Protein 6J6P (pdb70)

B-factor: mean 26.68, std 12.72, range [11.99, 90.94]

Foldseek 3Di:
DFDQDFQDLPPQDDDPVVLVLLLVLLLLVLLVVLQVLVVVVAADDCDDDPVRNHDPSNARPVVDDPVSSCVRSVLLVVLVSNLVSQPKDKAQQPPDPSSCRRYPHSDDRDHDDLPVPDDPPVQLVSLLVSLQSVLSVVLVVVQVVQVVVPHDDDVSNDRPVPDDCVRSPVSSVSSVVSVSVSVVSRMDIGHD

Structure (mmCIF, N/CA/C/O backbone):
data_6J6P
#
_entry.id   6J6P
#
_cell.length_a   55.828
_cell.length_b   55.828
_cell.length_c   131.552
_cell.angle_alpha   90.000
_cell.angle_beta   90.000
_cell.angle_gamma   120.000
#
_symmetry.space_group_name_H-M   'P 31 2 1'
#
loop_
_entity.id
_entity.type
_entity.pdbx_description
1 polymer 'Ryanodine receptor'
2 non-polymer '4-(2-HYDROXYETHYL)-1-PIPERAZINE ETHANESULFONIC ACID'
3 non-polymer 'CHLORIDE ION'
4 non-polymer GLYCEROL
5 water water
#
loop_
_atom_site.group_PDB
_atom_site.id
_atom_site.type_symbol
_atom_site.label_atom_id
_atom_site.label_alt_id
_atom_site.label_comp_id
_atom_site.label_asym_id
_atom_site.label_entity_id
_atom_site.label_seq_id
_atom_site.pdbx_PDB_ins_code
_atom_site.Cartn_x
_atom_site.Cartn_y
_atom_site.Cartn_z
_atom_site.occupancy
_atom_site.B_iso_or_equiv
_atom_site.auth_seq_id
_atom_site.auth_comp_id
_atom_site.auth_asym_id
_atom_site.auth_atom_id
_atom_site.pdbx_PDB_model_num
ATOM 1 N N . GLN A 1 6 ? 10.411 15.278 -48.482 1.00 38.23 2838 GLN A N 1
ATOM 2 C CA . GLN A 1 6 ? 11.569 14.911 -47.673 1.00 33.48 2838 GLN A CA 1
ATOM 3 C C . GLN A 1 6 ? 11.234 14.665 -46.169 1.00 47.68 2838 GLN A C 1
ATOM 4 O O . GLN A 1 6 ? 10.489 13.749 -45.797 1.00 55.77 2838 GLN A O 1
ATOM 6 N N . TYR A 1 7 ? 11.838 15.464 -45.310 1.00 29.85 2839 TYR A N 1
ATOM 7 C CA . TYR A 1 7 ? 11.476 15.543 -43.887 1.00 23.87 2839 TYR A CA 1
ATOM 8 C C . TYR A 1 7 ? 11.631 16.978 -43.467 1.00 22.24 2839 TYR A C 1
ATOM 9 O O . TYR A 1 7 ? 12.744 17.509 -43.464 1.00 22.57 2839 TYR A O 1
ATOM 18 N N . ASN A 1 8 ? 10.507 17.558 -43.022 1.00 24.77 2840 ASN A N 1
ATOM 19 C CA . ASN A 1 8 ? 10.394 18.946 -42.588 1.00 26.00 2840 ASN A CA 1
ATOM 20 C C . ASN A 1 8 ? 9.891 18.911 -41.151 1.00 22.03 2840 ASN A C 1
ATOM 21 O O . ASN A 1 8 ? 8.665 18.915 -40.928 1.00 26.58 2840 ASN A O 1
ATOM 26 N N . PRO A 1 9 ? 10.786 18.780 -40.170 1.00 20.21 2841 PRO A N 1
ATOM 27 C CA . PRO A 1 9 ? 10.307 18.678 -38.761 1.00 19.22 2841 PRO A CA 1
ATOM 28 C C . PRO A 1 9 ? 9.635 19.972 -38.339 1.00 19.16 2841 PRO A C 1
ATOM 29 O O . PRO A 1 9 ? 10.260 21.039 -38.376 1.00 23.74 2841 PRO A O 1
ATOM 33 N N . GLN A 1 10 ? 8.413 19.832 -37.815 1.00 19.94 2842 GLN A N 1
ATOM 34 C CA . GLN A 1 10 ? 7.653 20.999 -37.360 1.00 24.57 2842 GLN A CA 1
ATOM 35 C C . GLN A 1 10 ? 7.028 20.633 -36.024 1.00 18.16 2842 GLN A C 1
ATOM 36 O O . GLN A 1 10 ? 5.976 19.985 -35.975 1.00 24.09 2842 GLN A O 1
ATOM 42 N N . PRO A 1 11 ? 7.734 20.921 -34.929 1.00 17.77 2843 PRO A N 1
ATOM 43 C CA . PRO A 1 11 ? 7.192 20.669 -33.582 1.00 17.01 2843 PRO A CA 1
ATOM 44 C C . PRO A 1 11 ? 5.831 21.285 -33.410 1.00 19.19 2843 PRO A C 1
ATOM 45 O O . PRO A 1 11 ? 5.496 22.303 -34.050 1.00 18.92 2843 PRO A O 1
ATOM 49 N N . ILE A 1 12 ? 5.108 20.720 -32.460 1.00 16.80 2844 ILE A N 1
ATOM 50 C CA . ILE A 1 12 ? 3.833 21.285 -32.026 1.00 15.69 2844 ILE A CA 1
ATOM 51 C C . ILE A 1 12 ? 4.008 22.763 -31.650 1.00 12.07 2844 ILE A C 1
ATOM 52 O O . ILE A 1 12 ? 4.901 23.163 -30.922 1.00 14.51 2844 ILE A O 1
ATOM 57 N N . ASN A 1 13 ? 3.065 23.571 -32.166 1.00 14.60 2845 ASN A N 1
ATOM 58 C CA . ASN A 1 13 ? 3.048 25.017 -31.883 1.00 17.86 2845 ASN A CA 1
ATOM 59 C C . ASN A 1 13 ? 2.554 25.269 -30.464 1.00 15.34 2845 ASN A C 1
ATOM 60 O O . ASN A 1 13 ? 1.368 25.051 -30.186 1.00 15.83 2845 ASN A O 1
ATOM 65 N N . THR A 1 14 ? 3.437 25.734 -29.604 1.00 14.74 2846 THR A N 1
ATOM 66 C CA . THR A 1 14 ? 3.088 25.972 -28.204 1.00 13.68 2846 THR A CA 1
ATOM 67 C C . THR A 1 14 ? 2.831 27.449 -27.900 1.00 14.93 2846 THR A C 1
ATOM 68 O O . THR A 1 14 ? 2.906 27.851 -26.723 1.00 15.68 2846 THR A O 1
ATOM 72 N N . SER A 1 15 ? 2.495 28.254 -28.923 1.00 13.96 2847 SER A N 1
ATOM 73 C CA . SER A 1 15 ? 2.134 29.660 -28.710 1.00 14.43 2847 SER A CA 1
ATOM 74 C C . SER A 1 15 ? 1.214 29.821 -27.517 1.00 12.87 2847 SER A C 1
ATOM 75 O O . SER A 1 15 ? 0.192 29.124 -27.409 1.00 14.62 2847 SER A O 1
ATOM 78 N N . SER A 1 16 ? 1.546 30.802 -26.648 1.00 14.64 2848 SER A N 1
ATOM 79 C CA . SER A 1 16 ? 0.765 31.248 -25.500 1.00 13.93 2848 SER A CA 1
ATOM 80 C C . SER A 1 16 ? 0.853 30.330 -24.294 1.00 15.39 2848 SER A C 1
ATOM 81 O O . SER A 1 16 ? 0.452 30.718 -23.182 1.00 17.93 2848 SER A O 1
ATOM 84 N N . VAL A 1 17 ? 1.348 29.088 -24.477 1.00 15.51 2849 VAL A N 1
ATOM 85 C CA . VAL A 1 17 ? 1.294 28.169 -23.347 1.00 19.27 2849 VAL A CA 1
ATOM 86 C C . VAL A 1 17 ? 2.422 28.512 -22.386 1.00 19.54 2849 VAL A C 1
ATOM 87 O O . VAL A 1 17 ? 3.587 28.545 -22.791 1.00 21.62 2849 VAL A O 1
ATOM 91 N N . ALA A 1 18 ? 2.073 28.751 -21.127 1.00 21.48 2850 ALA A N 1
ATOM 92 C CA . ALA A 1 18 ? 3.057 29.032 -20.086 1.00 30.29 2850 ALA A CA 1
ATOM 93 C C . ALA A 1 18 ? 2.729 28.191 -18.869 1.00 22.71 2850 ALA A C 1
ATOM 94 O O . ALA A 1 18 ? 1.567 28.084 -18.487 1.00 29.20 2850 ALA A O 1
ATOM 96 N N . LEU A 1 19 ? 3.730 27.534 -18.296 1.00 24.12 2851 LEU A N 1
ATOM 97 C CA . LEU A 1 19 ? 3.410 26.693 -17.142 1.00 20.89 2851 LEU A CA 1
ATOM 98 C C . LEU A 1 19 ? 3.234 27.528 -15.879 1.00 20.02 2851 LEU A C 1
ATOM 99 O O . LEU A 1 19 ? 4.074 28.378 -15.557 1.00 25.94 2851 LEU A O 1
ATOM 104 N N . ASN A 1 20 ? 2.182 27.219 -15.135 1.00 20.08 2852 ASN A N 1
ATOM 105 C CA . ASN A 1 20 ? 2.021 27.851 -13.827 1.00 28.13 2852 ASN A CA 1
ATOM 106 C C . ASN A 1 20 ? 2.889 27.179 -12.757 1.00 30.89 2852 ASN A C 1
ATOM 107 O O . ASN A 1 20 ? 3.666 26.245 -13.019 1.00 24.07 2852 ASN A O 1
ATOM 112 N N . ASN A 1 21 ? 2.785 27.671 -11.517 1.00 27.24 2853 ASN A N 1
ATOM 113 C CA . ASN A 1 21 ? 3.689 27.157 -10.495 1.00 27.38 2853 ASN A CA 1
ATOM 114 C C . ASN A 1 21 ? 3.429 25.682 -10.220 1.00 24.21 2853 ASN A C 1
ATOM 115 O O . ASN A 1 21 ? 4.377 24.922 -9.996 1.00 25.47 2853 ASN A O 1
ATOM 120 N N . ASP A 1 22 ? 2.168 25.262 -10.261 1.00 24.12 2854 ASP A N 1
ATOM 121 C CA . ASP A 1 22 ? 1.833 23.865 -10.044 1.00 22.55 2854 ASP A CA 1
ATOM 122 C C . ASP A 1 22 ? 2.478 22.968 -11.106 1.00 20.60 2854 ASP A C 1
ATOM 123 O O . ASP A 1 22 ? 3.130 21.953 -10.803 1.00 22.09 2854 ASP A O 1
ATOM 128 N N . LEU A 1 23 ? 2.339 23.344 -12.371 1.00 24.15 2855 LEU A N 1
ATOM 129 C CA . LEU A 1 23 ? 2.928 22.474 -13.390 1.00 19.89 2855 LEU A CA 1
ATOM 130 C C . LEU A 1 23 ? 4.461 22.589 -13.443 1.00 20.04 2855 LEU A C 1
ATOM 131 O O . LEU A 1 23 ? 5.160 21.593 -13.705 1.00 18.69 2855 LEU A O 1
ATOM 136 N N . ASN A 1 24 ? 5.032 23.738 -13.101 1.00 19.04 2856 ASN A N 1
ATOM 137 C CA . ASN A 1 24 ? 6.499 23.791 -12.967 1.00 19.98 2856 ASN A CA 1
ATOM 138 C C . ASN A 1 24 ? 6.969 22.870 -11.848 1.00 19.39 2856 ASN A C 1
ATOM 139 O O . ASN A 1 24 ? 8.055 22.245 -11.938 1.00 20.36 2856 ASN A O 1
ATOM 144 N N . THR A 1 25 ? 6.189 22.806 -10.769 1.00 20.27 2857 THR A N 1
ATOM 145 C CA . THR A 1 25 ? 6.540 21.925 -9.655 1.00 22.48 2857 THR A CA 1
ATOM 146 C C . THR A 1 25 ? 6.516 20.472 -10.094 1.00 19.93 2857 THR A C 1
ATOM 147 O O . THR A 1 25 ? 7.432 19.712 -9.747 1.00 20.38 2857 THR A O 1
ATOM 151 N N . ILE A 1 26 ? 5.509 20.069 -10.890 1.00 18.57 2858 ILE A N 1
ATOM 152 C CA . ILE A 1 26 ? 5.475 18.657 -11.304 1.00 18.61 2858 ILE A CA 1
ATOM 153 C C . ILE A 1 26 ? 6.617 18.366 -12.260 1.00 18.96 2858 ILE A C 1
ATOM 154 O O . ILE A 1 26 ? 7.203 17.289 -12.224 1.00 18.96 2858 ILE A O 1
ATOM 159 N N . VAL A 1 27 ? 6.990 19.314 -13.097 1.00 18.33 2859 VAL A N 1
ATOM 160 C CA . VAL A 1 27 ? 8.172 19.139 -13.933 1.00 18.40 2859 VAL A CA 1
ATOM 161 C C . VAL A 1 27 ? 9.430 18.945 -13.079 1.00 19.08 2859 VAL A C 1
ATOM 162 O O . VAL A 1 27 ? 10.248 18.052 -13.356 1.00 18.94 2859 VAL A O 1
ATOM 166 N N . GLN A 1 28 ? 9.584 19.739 -12.004 1.00 17.21 2860 GLN A N 1
ATOM 167 C CA . GLN A 1 28 ? 10.742 19.605 -11.115 1.00 17.85 2860 GLN A CA 1
ATOM 168 C C . GLN A 1 28 ? 10.748 18.240 -10.444 1.00 18.00 2860 GLN A C 1
ATOM 169 O O . GLN A 1 28 ? 11.773 17.540 -10.429 1.00 18.38 2860 GLN A O 1
ATOM 175 N N . LYS A 1 29 ? 9.590 17.821 -9.926 1.00 17.21 2861 LYS A N 1
ATOM 176 C CA . LYS A 1 29 ? 9.519 16.558 -9.187 1.00 19.83 2861 LYS A CA 1
ATOM 177 C C . LYS A 1 29 ? 9.743 15.382 -10.122 1.00 18.55 2861 LYS A C 1
ATOM 178 O O . LYS A 1 29 ? 10.494 14.461 -9.802 1.00 18.05 2861 LYS A O 1
ATOM 184 N N . PHE A 1 30 ? 9.164 15.411 -11.319 1.00 16.18 2862 PHE A N 1
ATOM 185 C CA . PHE A 1 30 ? 9.450 14.329 -12.273 1.00 14.71 2862 PHE A CA 1
ATOM 186 C C . PHE A 1 30 ? 10.919 14.295 -12.675 1.00 17.55 2862 PHE A C 1
ATOM 187 O O . PHE A 1 30 ? 11.488 13.215 -12.880 1.00 16.79 2862 PHE A O 1
ATOM 195 N N . SER A 1 31 ? 11.529 15.487 -12.907 1.00 16.74 2863 SER A N 1
ATOM 196 C CA . SER A 1 31 ? 12.929 15.522 -13.317 1.00 17.40 2863 SER A CA 1
ATOM 197 C C . SER A 1 31 ? 13.835 14.861 -12.290 1.00 17.24 2863 SER A C 1
ATOM 198 O O . SER A 1 31 ? 14.767 14.140 -12.658 1.00 16.81 2863 SER A O 1
ATOM 201 N N . GLU A 1 32 ? 13.605 15.137 -11.016 1.00 17.53 2864 GLU A N 1
ATOM 202 C CA . GLU A 1 32 ? 14.364 14.499 -9.966 1.00 17.07 2864 GLU A CA 1
ATOM 203 C C . GLU A 1 32 ? 14.075 12.998 -9.933 1.00 14.95 2864 GLU A C 1
ATOM 204 O O . GLU A 1 32 ? 15.011 12.173 -9.864 1.00 17.69 2864 GLU A O 1
ATOM 210 N N . HIS A 1 33 ? 12.775 12.634 -9.991 1.00 15.90 2865 HIS A N 1
ATOM 211 C CA . HIS A 1 33 ? 12.456 11.212 -10.074 1.00 15.62 2865 HIS A CA 1
ATOM 212 C C . HIS A 1 33 ? 13.165 10.529 -11.242 1.00 14.14 2865 HIS A C 1
ATOM 213 O O . HIS A 1 33 ? 13.763 9.440 -11.111 1.00 14.26 2865 HIS A O 1
ATOM 220 N N . TYR A 1 34 ? 13.098 11.135 -12.444 1.00 14.47 2866 TYR A N 1
ATOM 221 C CA . TYR A 1 34 ? 13.632 10.484 -13.622 1.00 14.52 2866 TYR A CA 1
ATOM 222 C C . TYR A 1 34 ? 15.161 10.415 -13.592 1.00 13.37 2866 TYR A C 1
ATOM 223 O O . TYR A 1 34 ? 15.776 9.466 -14.124 1.00 16.08 2866 TYR A O 1
ATOM 232 N N . HIS A 1 35 ? 15.804 11.464 -13.043 1.00 14.10 2867 HIS A N 1
ATOM 233 C CA . HIS A 1 35 ? 17.229 11.358 -12.836 1.00 13.89 2867 HIS A CA 1
ATOM 234 C C . HIS A 1 35 ? 17.583 10.118 -11.991 1.00 15.47 2867 HIS A C 1
ATOM 235 O O . HIS A 1 35 ? 18.515 9.379 -12.336 1.00 14.96 2867 HIS A O 1
ATOM 242 N N . ASP A 1 36 ? 16.876 9.925 -10.875 1.00 14.42 2868 ASP A N 1
ATOM 243 C CA . ASP A 1 36 ? 17.176 8.749 -10.059 1.00 14.89 2868 ASP A CA 1
ATOM 244 C C . ASP A 1 36 ? 16.867 7.448 -10.816 1.00 16.62 2868 ASP A C 1
ATOM 245 O O . ASP A 1 36 ? 17.602 6.453 -10.673 1.00 14.74 2868 ASP A O 1
ATOM 250 N N . ALA A 1 37 ? 15.797 7.423 -11.630 1.00 15.28 2869 ALA A N 1
ATOM 251 C CA . ALA A 1 37 ? 15.533 6.220 -12.415 1.00 15.00 2869 ALA A CA 1
ATOM 252 C C . ALA A 1 37 ? 16.627 5.988 -13.455 1.00 14.34 2869 ALA A C 1
ATOM 253 O O . ALA A 1 37 ? 17.083 4.859 -13.679 1.00 16.98 2869 ALA A O 1
ATOM 255 N N . TRP A 1 38 ? 17.099 7.072 -14.100 1.00 15.33 2870 TRP A N 1
ATOM 256 C CA . TRP A 1 38 ? 18.176 6.955 -15.057 1.00 15.79 2870 TRP A CA 1
ATOM 257 C C . TRP A 1 38 ? 19.460 6.472 -14.393 1.00 16.62 2870 TRP A C 1
ATOM 258 O O . TRP A 1 38 ? 20.123 5.553 -14.876 1.00 15.36 2870 TRP A O 1
ATOM 269 N N . ALA A 1 39 ? 19.814 7.064 -13.229 1.00 13.50 2871 ALA A N 1
ATOM 270 C CA . ALA A 1 39 ? 21.033 6.657 -12.541 1.00 15.28 2871 ALA A CA 1
ATOM 271 C C . ALA A 1 39 ? 20.936 5.211 -12.119 1.00 16.41 2871 ALA A C 1
ATOM 272 O O . ALA A 1 39 ? 21.903 4.485 -12.271 1.00 15.88 2871 ALA A O 1
ATOM 274 N N . SER A 1 40 ? 19.749 4.805 -11.629 1.00 14.38 2872 SER A N 1
ATOM 275 C CA . SER A 1 40 ? 19.581 3.397 -11.200 1.00 13.89 2872 SER A CA 1
ATOM 276 C C . SER A 1 40 ? 19.833 2.447 -12.367 1.00 17.72 2872 SER A C 1
ATOM 277 O O . SER A 1 40 ? 20.549 1.440 -12.234 1.00 16.88 2872 SER A O 1
ATOM 280 N N . ARG A 1 41 ? 19.314 2.778 -13.544 1.00 16.04 2873 ARG A N 1
ATOM 281 C CA . ARG A 1 41 ? 19.547 1.949 -14.719 1.00 16.60 2873 ARG A CA 1
ATOM 282 C C . ARG A 1 41 ? 21.010 1.958 -15.148 1.00 18.33 2873 ARG A C 1
ATOM 283 O O . ARG A 1 41 ? 21.564 0.928 -15.495 1.00 19.23 2873 ARG A O 1
ATOM 291 N N . LYS A 1 42 ? 21.675 3.120 -15.140 1.00 15.98 2874 LYS A N 1
ATOM 292 C CA . LYS A 1 42 ? 23.068 3.128 -15.567 1.00 18.95 2874 LYS A CA 1
ATOM 293 C C . LYS A 1 42 ? 23.932 2.313 -14.624 1.00 21.48 2874 LYS A C 1
ATOM 294 O O . LYS A 1 42 ? 24.835 1.572 -15.052 1.00 23.64 2874 LYS A O 1
ATOM 300 N N . ILE A 1 43 ? 23.675 2.436 -13.322 1.00 18.49 2875 ILE A N 1
ATOM 301 C CA . ILE A 1 43 ? 24.451 1.677 -12.348 1.00 20.78 2875 ILE A CA 1
ATOM 302 C C . ILE A 1 43 ? 24.170 0.171 -12.513 1.00 19.73 2875 ILE A C 1
ATOM 303 O O . ILE A 1 43 ? 25.097 -0.647 -12.465 1.00 21.55 2875 ILE A O 1
ATOM 308 N N . GLU A 1 44 ? 22.919 -0.196 -12.766 1.00 20.93 2876 GLU A N 1
ATOM 309 C CA . GLU A 1 44 ? 22.622 -1.615 -13.004 1.00 23.67 2876 GLU A CA 1
ATOM 310 C C . GLU A 1 44 ? 23.399 -2.154 -14.196 1.00 28.15 2876 GLU A C 1
ATOM 311 O O . GLU A 1 44 ? 23.772 -3.347 -14.220 1.00 25.78 2876 GLU A O 1
ATOM 317 N N . ASN A 1 45 ? 23.700 -1.283 -15.170 1.00 22.49 2877 ASN A N 1
ATOM 318 C CA . ASN A 1 45 ? 24.425 -1.620 -16.387 1.00 24.41 2877 ASN A CA 1
ATOM 319 C C . ASN A 1 45 ? 25.917 -1.316 -16.296 1.00 21.27 2877 ASN A C 1
ATOM 320 O O . ASN A 1 45 ? 26.571 -1.172 -17.338 1.00 29.19 2877 ASN A O 1
ATOM 325 N N . SER A 1 46 ? 26.467 -1.233 -15.064 1.00 22.74 2878 SER A N 1
ATOM 326 C CA . SER A 1 46 ? 27.876 -1.204 -14.717 1.00 22.02 2878 SER A CA 1
ATOM 327 C C . SER A 1 46 ? 28.545 0.127 -15.047 1.00 22.33 2878 SER A C 1
ATOM 328 O O . SER A 1 46 ? 29.787 0.219 -15.083 1.00 26.86 2878 SER A O 1
ATOM 331 N N . TRP A 1 47 ? 27.752 1.171 -15.258 1.00 23.79 2879 TRP A N 1
ATOM 332 C CA . TRP A 1 47 ? 28.356 2.504 -15.315 1.00 26.30 2879 TRP A CA 1
ATOM 333 C C . TRP A 1 47 ? 28.823 3.007 -13.949 1.00 22.47 2879 TRP A C 1
ATOM 334 O O . TRP A 1 47 ? 28.315 2.624 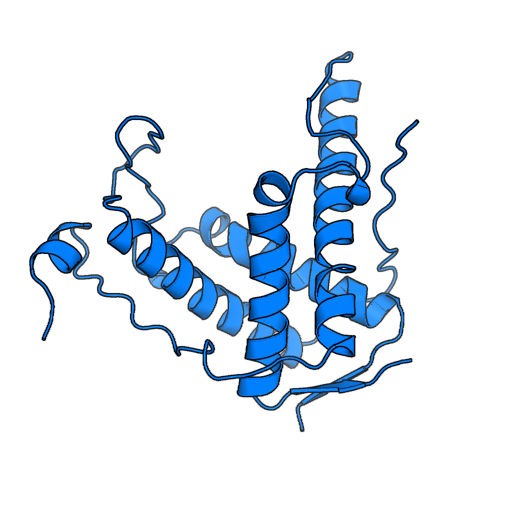-12.885 1.00 22.02 2879 TRP A O 1
ATOM 345 N N . VAL A 1 48 ? 29.838 3.882 -13.985 1.00 20.20 2880 VAL A N 1
ATOM 346 C CA . VAL A 1 48 ? 30.397 4.519 -12.805 1.00 19.43 2880 VAL A CA 1
ATOM 347 C C . VAL A 1 48 ? 30.474 6.026 -13.061 1.00 18.57 2880 VAL A C 1
ATOM 348 O O . VAL A 1 48 ? 30.424 6.474 -14.211 1.00 20.47 2880 VAL A O 1
ATOM 352 N N . TYR A 1 49 ? 30.554 6.786 -11.978 1.00 18.96 2881 TYR A N 1
ATOM 353 C CA . TYR A 1 49 ? 30.837 8.218 -12.091 1.00 18.06 2881 TYR A CA 1
ATOM 354 C C . TYR A 1 49 ? 32.256 8.431 -12.609 1.00 26.48 2881 TYR A C 1
ATOM 355 O O . TYR A 1 49 ? 33.193 7.760 -12.192 1.00 23.08 2881 TYR A O 1
ATOM 364 N N . GLY A 1 50 ? 32.428 9.436 -13.465 1.00 20.16 2882 GLY A N 1
ATOM 365 C CA . GLY A 1 50 ? 33.759 9.864 -13.862 1.00 18.31 2882 GLY A CA 1
ATOM 366 C C . GLY A 1 50 ? 33.619 11.326 -14.254 1.00 18.96 2882 GLY A C 1
ATOM 367 O O . GLY A 1 50 ? 32.530 11.795 -14.584 1.00 21.03 2882 GLY A O 1
ATOM 368 N N . GLU A 1 51 ? 34.735 12.069 -14.179 1.00 18.91 2883 GLU A N 1
ATOM 369 C CA . GLU A 1 51 ? 34.650 13.510 -14.422 1.00 22.18 2883 GLU A CA 1
ATOM 370 C C . GLU A 1 51 ? 34.348 13.816 -15.868 1.00 21.37 2883 GLU A C 1
ATOM 371 O O . GLU A 1 51 ? 33.771 14.881 -16.179 1.00 23.86 2883 GLU A O 1
ATOM 377 N N . ASN A 1 52 ? 34.754 12.938 -16.772 1.00 21.77 2884 ASN A N 1
ATOM 378 C CA . ASN A 1 52 ? 34.515 13.119 -18.182 1.00 24.54 2884 ASN A CA 1
ATOM 379 C C . ASN A 1 52 ? 33.757 11.924 -18.716 1.00 22.68 2884 ASN A C 1
ATOM 380 O O . ASN A 1 52 ? 34.090 10.778 -18.397 1.00 26.14 2884 ASN A O 1
ATOM 385 N N . TRP A 1 53 ? 32.751 12.222 -19.515 1.00 21.24 2885 TRP A N 1
ATOM 386 C CA . TRP A 1 53 ? 31.928 11.168 -20.096 1.00 22.96 2885 TRP A CA 1
ATOM 387 C C . TRP A 1 53 ? 32.771 10.311 -21.021 1.00 28.26 2885 TRP A C 1
ATOM 388 O O . TRP A 1 53 ? 33.569 10.809 -21.821 1.00 27.51 2885 TRP A O 1
ATOM 399 N N . SER A 1 54 ? 32.628 8.997 -20.895 1.00 24.17 2886 SER A N 1
ATOM 400 C CA . SER A 1 54 ? 33.327 8.076 -21.788 1.00 27.00 2886 SER A CA 1
ATOM 401 C C . SER A 1 54 ? 32.354 6.956 -22.086 1.00 48.87 2886 SER A C 1
ATOM 402 O O . SER A 1 54 ? 31.931 6.266 -21.156 1.00 34.23 2886 SER A O 1
ATOM 405 N N . ASP A 1 55 ? 31.951 6.833 -23.358 1.00 45.46 2887 ASP A N 1
ATOM 406 C CA . ASP A 1 55 ? 31.137 5.694 -23.780 1.00 54.08 2887 ASP A CA 1
ATOM 407 C C . ASP A 1 55 ? 31.907 4.397 -23.619 1.00 48.55 2887 ASP A C 1
ATOM 408 O O . ASP A 1 55 ? 31.364 3.391 -23.140 1.00 49.36 2887 ASP A O 1
ATOM 413 N N . SER A 1 56 ? 33.182 4.406 -24.017 1.00 52.60 2888 SER A N 1
ATOM 414 C CA . SER A 1 56 ? 33.987 3.194 -24.004 1.00 55.57 2888 SER A CA 1
ATOM 415 C C . SER A 1 56 ? 34.183 2.680 -22.586 1.00 52.62 2888 SER A C 1
ATOM 416 O O . SER A 1 56 ? 34.006 1.486 -22.325 1.00 44.97 2888 SER A O 1
ATOM 419 N N . GLN A 1 57 ? 34.518 3.572 -21.654 1.00 42.48 2889 GLN A N 1
ATOM 420 C CA . GLN A 1 57 ? 34.790 3.225 -20.269 1.00 39.72 2889 GLN A CA 1
ATOM 421 C C . GLN A 1 57 ? 33.547 3.255 -19.380 1.00 27.90 2889 GLN A C 1
ATOM 422 O O . GLN A 1 57 ? 33.677 3.012 -18.173 1.00 37.81 2889 GLN A O 1
ATOM 428 N N . LYS A 1 58 ? 32.371 3.560 -19.926 1.00 37.13 2890 LYS A N 1
ATOM 429 C CA . LYS A 1 58 ? 31.128 3.593 -19.140 1.00 30.94 2890 LYS A CA 1
ATOM 430 C C . LYS A 1 58 ? 31.292 4.443 -17.871 1.00 32.01 2890 LYS A C 1
ATOM 431 O O . LYS A 1 58 ? 31.053 4.003 -16.742 1.00 25.66 2890 LYS A O 1
ATOM 437 N N . ALA A 1 59 ? 31.754 5.678 -18.066 1.00 27.84 2891 ALA A N 1
ATOM 438 C CA . ALA A 1 59 ? 31.929 6.669 -17.003 1.00 23.03 2891 ALA A CA 1
ATOM 439 C C . ALA A 1 59 ? 31.082 7.878 -17.353 1.00 20.18 2891 ALA A C 1
ATOM 440 O O . ALA A 1 59 ? 31.032 8.281 -18.520 1.00 22.46 2891 ALA A O 1
ATOM 442 N N . HIS A 1 60 ? 30.309 8.358 -16.386 1.00 19.17 2892 HIS A N 1
ATOM 443 C CA . HIS A 1 60 ? 29.322 9.393 -16.682 1.00 19.96 2892 HIS A CA 1
ATOM 444 C C . HIS A 1 60 ? 29.335 10.446 -15.583 1.00 17.04 2892 HIS A C 1
ATOM 445 O O . HIS A 1 60 ? 29.169 10.131 -14.389 1.00 16.63 2892 HIS A O 1
ATOM 452 N N . PRO A 1 61 ? 29.613 11.717 -15.930 1.00 15.92 2893 PRO A N 1
ATOM 453 C CA . PRO A 1 61 ? 29.692 12.755 -14.904 1.00 18.95 2893 PRO A CA 1
ATOM 454 C C . PRO A 1 61 ? 28.380 13.079 -14.266 1.00 15.73 2893 PRO A C 1
ATOM 455 O O . PRO A 1 61 ? 28.384 13.598 -13.141 1.00 15.94 2893 PRO A O 1
ATOM 459 N N . ARG A 1 62 ? 27.253 12.682 -14.877 1.00 14.54 2894 ARG A N 1
ATOM 460 C CA . ARG A 1 62 ? 25.957 12.993 -14.311 1.00 14.81 2894 ARG A CA 1
ATOM 461 C C . ARG A 1 62 ? 25.524 11.954 -13.273 1.00 15.29 2894 ARG A C 1
ATOM 462 O O . ARG A 1 62 ? 24.466 12.111 -12.675 1.00 15.50 2894 ARG A O 1
ATOM 470 N N A LEU A 1 63 ? 26.383 10.982 -12.997 0.67 15.80 2895 LEU A N 1
ATOM 471 N N B LEU A 1 63 ? 26.343 10.937 -13.027 0.33 15.96 2895 LEU A N 1
ATOM 472 C CA A LEU A 1 63 ? 26.076 9.922 -12.031 0.67 16.67 2895 LEU A CA 1
ATOM 473 C CA B LEU A 1 63 ? 26.005 9.909 -12.037 0.33 16.63 2895 LEU A CA 1
ATOM 474 C C A LEU A 1 63 ? 26.381 10.436 -10.622 0.67 16.65 2895 LEU A C 1
ATOM 475 C C B LEU A 1 63 ? 26.365 10.432 -10.643 0.33 16.69 2895 LEU A C 1
ATOM 476 O O A LEU A 1 63 ? 27.348 10.036 -9.971 0.67 17.00 2895 LEU A O 1
ATOM 477 O O B LEU A 1 63 ? 27.351 10.028 -10.023 0.33 17.09 2895 LEU A O 1
ATOM 486 N N . LYS A 1 64 ? 25.540 11.351 -10.157 1.00 16.93 2896 LYS A N 1
ATOM 487 C CA . LYS A 1 64 ? 25.613 11.954 -8.837 1.00 15.05 2896 LYS A CA 1
ATOM 488 C C . LYS A 1 64 ? 24.204 12.143 -8.320 1.00 14.62 2896 LYS A C 1
ATOM 489 O O . LYS A 1 64 ? 23.259 12.253 -9.116 1.00 16.23 2896 LYS A O 1
ATOM 495 N N . PRO A 1 65 ? 24.029 12.323 -7.010 1.00 13.61 2897 PRO A N 1
ATOM 496 C CA . PRO A 1 65 ? 22.756 12.820 -6.500 1.00 14.28 2897 PRO A CA 1
ATOM 497 C C . PRO A 1 65 ? 22.276 14.082 -7.236 1.00 17.78 2897 PRO A C 1
ATOM 498 O O . PRO A 1 65 ? 23.059 14.925 -7.677 1.00 17.90 2897 PRO A O 1
ATOM 502 N N . TYR A 1 66 ? 20.963 14.184 -7.369 1.00 17.30 2898 TYR A N 1
ATOM 503 C CA . TYR A 1 66 ? 20.346 15.289 -8.090 1.00 16.48 2898 TYR A CA 1
ATOM 504 C C . TYR A 1 66 ? 20.803 16.635 -7.560 1.00 19.02 2898 TYR A C 1
ATOM 505 O O . TYR A 1 66 ? 21.085 17.554 -8.355 1.00 18.07 2898 TYR A O 1
ATOM 514 N N . ASN A 1 67 ? 20.970 16.756 -6.235 1.00 20.18 2899 ASN A N 1
ATOM 515 C CA . ASN A 1 67 ? 21.319 18.068 -5.733 1.00 18.07 2899 ASN A CA 1
ATOM 516 C C . ASN A 1 67 ? 22.767 18.432 -5.997 1.00 19.39 2899 ASN A C 1
ATOM 517 O O . ASN A 1 67 ? 23.151 19.593 -5.761 1.00 24.24 2899 ASN A O 1
ATOM 522 N N . MET A 1 68 ? 23.568 17.510 -6.514 1.00 15.72 2900 MET A N 1
ATOM 523 C CA . MET A 1 68 ? 24.930 17.835 -6.924 1.00 15.20 2900 MET A CA 1
ATOM 524 C C . MET A 1 68 ? 25.041 18.145 -8.412 1.00 15.29 2900 MET A C 1
ATOM 525 O O . MET A 1 68 ? 26.155 18.341 -8.891 1.00 17.99 2900 MET A O 1
ATOM 530 N N . LEU A 1 69 ? 23.928 18.154 -9.164 1.00 15.56 2901 LEU A N 1
ATOM 531 C CA . LEU A 1 69 ? 23.941 18.430 -10.593 1.00 13.87 2901 LEU A CA 1
ATOM 532 C C . LEU A 1 69 ? 23.971 19.945 -10.792 1.00 14.32 2901 LEU A C 1
ATOM 533 O O . LEU A 1 69 ? 23.351 20.679 -10.007 1.00 17.08 2901 LEU A O 1
ATOM 538 N N . ASN A 1 70 ? 24.624 20.360 -11.891 1.00 13.22 2902 ASN A N 1
ATOM 539 C CA . ASN A 1 70 ? 24.566 21.769 -12.268 1.00 12.53 2902 ASN A CA 1
ATOM 540 C C . ASN A 1 70 ? 23.268 22.031 -13.010 1.00 15.12 2902 ASN A C 1
ATOM 541 O O . ASN A 1 70 ? 22.456 21.110 -13.298 1.00 15.31 2902 ASN A O 1
ATOM 546 N N . ASP A 1 71 ? 23.036 23.283 -13.371 1.00 15.44 2903 ASP A N 1
ATOM 547 C CA . ASP A 1 71 ? 21.738 23.585 -13.970 1.00 13.03 2903 ASP A CA 1
ATOM 548 C C . ASP A 1 71 ? 21.618 23.009 -15.385 1.00 17.59 2903 ASP A C 1
ATOM 549 O O . ASP A 1 71 ? 20.511 22.600 -15.816 1.00 17.39 2903 ASP A O 1
ATOM 554 N N . TYR A 1 72 ? 22.723 22.940 -16.116 1.00 16.31 2904 TYR A N 1
ATOM 555 C CA . TYR A 1 72 ? 22.774 22.272 -17.410 1.00 13.85 2904 TYR A CA 1
ATOM 556 C C . TYR A 1 72 ? 22.283 20.829 -17.272 1.00 18.59 2904 TYR A C 1
ATOM 557 O O . TYR A 1 72 ? 21.441 20.348 -18.069 1.00 16.04 2904 TYR A O 1
ATOM 566 N N . GLU A 1 73 ? 22.790 20.136 -16.247 1.00 14.63 2905 GLU A N 1
ATOM 567 C CA . GLU A 1 73 ? 22.464 18.720 -16.070 1.00 16.25 2905 GLU A CA 1
ATOM 568 C C . GLU A 1 73 ? 20.989 18.575 -15.705 1.00 17.20 2905 GLU A C 1
ATOM 569 O O . GLU A 1 73 ? 20.296 17.674 -16.238 1.00 15.84 2905 GLU A O 1
ATOM 575 N N . LYS A 1 74 ? 20.500 19.407 -14.772 1.00 13.58 2906 LYS A N 1
ATOM 576 C CA . LYS A 1 74 ? 19.081 19.317 -14.377 1.00 13.74 2906 LYS A CA 1
ATOM 577 C C . LYS A 1 74 ? 18.196 19.614 -15.564 1.00 18.63 2906 LYS A C 1
ATOM 578 O O . LYS A 1 74 ? 17.153 18.968 -15.753 1.00 16.60 2906 LYS A O 1
ATOM 584 N N . GLU A 1 75 ? 18.603 20.567 -16.405 1.00 17.97 2907 GLU A N 1
ATOM 585 C CA . GLU A 1 75 ? 17.793 20.881 -17.583 1.00 18.53 2907 GLU A CA 1
ATOM 586 C C . GLU A 1 75 ? 17.775 19.774 -18.631 1.00 16.86 2907 GLU A C 1
ATOM 587 O O . GLU A 1 75 ? 16.854 19.743 -19.472 1.00 19.68 2907 GLU A O 1
ATOM 593 N N . ARG A 1 76 ? 18.715 18.821 -18.619 1.00 17.24 2908 ARG A N 1
ATOM 594 C CA . ARG A 1 76 ? 18.626 17.692 -19.528 1.00 18.96 2908 ARG A CA 1
ATOM 595 C C . ARG A 1 76 ? 17.343 16.953 -19.309 1.00 20.62 2908 ARG A C 1
ATOM 596 O O . ARG A 1 76 ? 16.866 16.234 -20.194 1.00 21.54 2908 ARG A O 1
ATOM 598 N N . TYR A 1 77 ? 16.878 16.991 -18.082 1.00 16.10 2909 TYR A N 1
ATOM 599 C CA . TYR A 1 77 ? 15.593 16.412 -17.762 1.00 14.64 2909 TYR A CA 1
ATOM 600 C C . TYR A 1 77 ? 14.487 17.412 -17.908 1.00 15.29 2909 TYR A C 1
ATOM 601 O O . TYR A 1 77 ? 13.470 17.134 -18.543 1.00 17.12 2909 TYR A O 1
ATOM 610 N N . LYS A 1 78 ? 14.661 18.598 -17.339 1.00 15.41 2910 LYS A N 1
ATOM 611 C CA . LYS A 1 78 ? 13.526 19.503 -17.235 1.00 13.61 2910 LYS A CA 1
ATOM 612 C C . LYS A 1 78 ? 13.094 20.011 -18.606 1.00 17.82 2910 LYS A C 1
ATOM 613 O O . LYS A 1 78 ? 11.900 20.170 -18.838 1.00 19.63 2910 LYS A O 1
ATOM 619 N N . GLU A 1 79 ? 14.037 20.295 -19.492 1.00 15.18 2911 GLU A N 1
ATOM 620 C CA . GLU A 1 79 ? 13.667 20.882 -20.780 1.00 17.91 2911 GLU A CA 1
ATOM 621 C C . GLU A 1 79 ? 12.743 19.990 -21.595 1.00 16.78 2911 GLU A C 1
ATOM 622 O O . GLU A 1 79 ? 11.659 20.450 -22.002 1.00 16.92 2911 GLU A O 1
ATOM 628 N N . PRO A 1 80 ? 13.076 18.735 -21.901 1.00 15.32 2912 PRO A N 1
ATOM 629 C CA . PRO A 1 80 ? 12.136 17.943 -22.705 1.00 16.73 2912 PRO A CA 1
ATOM 630 C C . PRO A 1 80 ? 10.829 17.674 -21.983 1.00 15.04 2912 PRO A C 1
ATOM 631 O O . PRO A 1 80 ? 9.793 17.540 -22.612 1.00 16.37 2912 PRO A O 1
ATOM 635 N N . VAL A 1 81 ? 10.853 17.541 -20.645 1.00 16.02 2913 VAL A N 1
ATOM 636 C CA . VAL A 1 81 ? 9.635 17.297 -19.898 1.00 16.28 2913 VAL A CA 1
ATOM 637 C C . VAL A 1 81 ? 8.709 18.505 -20.012 1.00 14.98 2913 VAL A C 1
ATOM 638 O O . VAL A 1 81 ? 7.536 18.369 -20.361 1.00 15.90 2913 VAL A O 1
ATOM 642 N N . ARG A 1 82 ? 9.287 19.695 -19.797 1.00 15.34 2914 ARG A N 1
ATOM 643 C CA . ARG A 1 82 ? 8.513 20.936 -19.873 1.00 17.82 2914 ARG A CA 1
ATOM 644 C C . ARG A 1 82 ? 7.942 21.082 -21.267 1.00 17.02 2914 ARG A C 1
ATOM 645 O O . ARG A 1 82 ? 6.775 21.479 -21.445 1.00 16.30 2914 ARG A O 1
ATOM 653 N N . GLU A 1 83 ? 8.753 20.795 -22.266 1.00 14.52 2915 GLU A N 1
ATOM 654 C CA . GLU A 1 83 ? 8.242 20.938 -23.635 1.00 19.55 2915 GLU A CA 1
ATOM 655 C C . GLU A 1 83 ? 7.123 19.957 -23.920 1.00 15.88 2915 GLU A C 1
ATOM 656 O O . GLU A 1 83 ? 6.192 20.251 -24.677 1.00 16.64 2915 GLU A O 1
ATOM 662 N N . SER A 1 84 ? 7.217 18.711 -23.412 1.00 15.36 2916 SER A N 1
ATOM 663 C CA . SER A 1 84 ? 6.155 17.743 -23.648 1.00 14.64 2916 SER A CA 1
ATOM 664 C C . SER A 1 84 ? 4.856 18.169 -22.948 1.00 12.82 2916 SER A C 1
ATOM 665 O O . SER A 1 84 ? 3.775 18.048 -23.522 1.00 15.98 2916 SER A O 1
ATOM 668 N N . LEU A 1 85 ? 4.974 18.772 -21.743 1.00 15.60 2917 LEU A N 1
ATOM 669 C CA . LEU A 1 85 ? 3.783 19.259 -21.070 1.00 16.58 2917 LEU A CA 1
ATOM 670 C C . LEU A 1 85 ? 3.182 20.454 -21.811 1.00 15.83 2917 LEU A C 1
ATOM 671 O O . LEU A 1 85 ? 1.958 20.505 -22.019 1.00 16.28 2917 LEU A O 1
ATOM 676 N N . LYS A 1 86 ? 4.025 21.358 -22.298 1.00 15.45 2918 LYS A N 1
ATOM 677 C CA . LYS A 1 86 ? 3.482 22.482 -23.090 1.00 14.92 2918 LYS A CA 1
ATOM 678 C C . LYS A 1 86 ? 2.819 21.985 -24.363 1.00 16.11 2918 LYS A C 1
ATOM 679 O O . LYS A 1 86 ? 1.805 22.545 -24.805 1.00 16.03 2918 LYS A O 1
ATOM 685 N N . ALA A 1 87 ? 3.399 20.977 -25.026 1.00 15.78 2919 ALA A N 1
ATOM 686 C CA . ALA A 1 87 ? 2.794 20.467 -26.250 1.00 13.88 2919 ALA A CA 1
ATOM 687 C C . ALA A 1 87 ? 1.431 19.853 -25.972 1.00 15.97 2919 ALA A C 1
ATOM 688 O O . ALA A 1 87 ? 0.514 20.005 -26.757 1.00 17.11 2919 ALA A O 1
ATOM 690 N N . LEU A 1 88 ? 1.281 19.083 -24.877 1.00 15.57 2920 LEU A N 1
ATOM 691 C CA . LEU A 1 88 ? 0.003 18.526 -24.512 1.00 14.32 2920 LEU A CA 1
ATOM 692 C C . LEU A 1 88 ? -1.064 19.600 -24.314 1.00 14.48 2920 LEU A C 1
ATOM 693 O O . LEU A 1 88 ? -2.204 19.464 -24.772 1.00 16.48 2920 LEU A O 1
ATOM 698 N N . LEU A 1 89 ? -0.682 20.667 -23.619 1.00 15.06 2921 LEU A N 1
ATOM 699 C CA . LEU A 1 89 ? -1.642 21.746 -23.383 1.00 14.57 2921 LEU A CA 1
ATOM 700 C C . LEU A 1 89 ? -1.985 22.461 -24.688 1.00 15.73 2921 LEU A C 1
ATOM 701 O O . LEU A 1 89 ? -3.159 22.837 -24.901 1.00 15.13 2921 LEU A O 1
ATOM 706 N N . ALA A 1 90 ? -0.965 22.651 -25.538 1.00 14.90 2922 ALA A N 1
ATOM 707 C CA . ALA A 1 90 ? -1.122 23.361 -26.800 1.00 13.75 2922 ALA A CA 1
ATOM 708 C C . ALA A 1 90 ? -2.163 22.703 -27.670 1.00 18.29 2922 ALA A C 1
ATOM 709 O O . ALA A 1 90 ? -2.931 23.410 -28.349 1.00 16.39 2922 ALA A O 1
ATOM 711 N N . ILE A 1 91 ? -2.207 21.350 -27.718 1.00 14.89 2923 ILE A N 1
ATOM 712 C CA . ILE A 1 91 ? -3.150 20.658 -28.583 1.00 15.97 2923 ILE A CA 1
ATOM 713 C C . ILE A 1 91 ? -4.482 20.424 -27.887 1.00 17.47 2923 ILE A C 1
ATOM 714 O O . ILE A 1 91 ? -5.368 19.734 -28.418 1.00 20.31 2923 ILE A O 1
ATOM 719 N N . GLY A 1 92 ? -4.654 21.023 -26.697 1.00 17.24 2924 GLY A N 1
ATOM 720 C CA . GLY A 1 92 ? -5.991 21.086 -26.131 1.00 19.36 2924 GLY A CA 1
ATOM 721 C C . GLY A 1 92 ? -6.288 20.120 -25.004 1.00 20.17 2924 GLY A C 1
ATOM 722 O O . GLY A 1 92 ? -7.439 20.086 -24.516 1.00 19.85 2924 GLY A O 1
ATOM 723 N N . TRP A 1 93 ? -5.315 19.336 -24.570 1.00 16.90 2925 TRP A N 1
ATOM 724 C CA . TRP A 1 93 ? -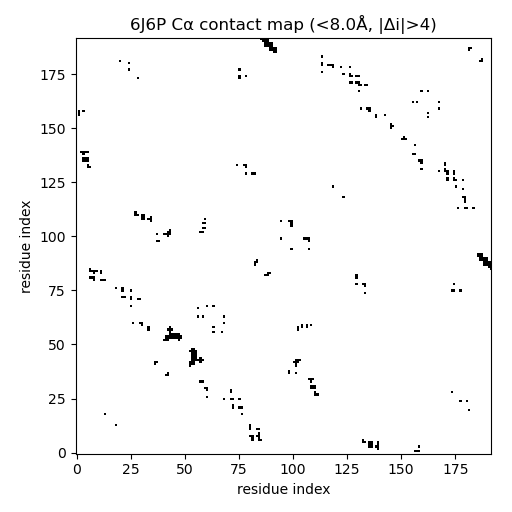5.542 18.509 -23.394 1.00 18.09 2925 TRP A CA 1
ATOM 725 C C . TRP A 1 93 ? -5.596 19.366 -22.137 1.00 19.64 2925 TRP A C 1
ATOM 726 O O . TRP A 1 93 ? -4.890 20.371 -22.000 1.00 21.73 2925 TRP A O 1
ATOM 737 N N . SER A 1 94 ? -6.428 18.953 -21.174 1.00 22.90 2926 SER A N 1
ATOM 738 C CA . SER A 1 94 ? -6.376 19.643 -19.896 1.00 24.97 2926 SER A CA 1
ATOM 739 C C . SER A 1 94 ? -5.691 18.753 -18.881 1.00 25.03 2926 SER A C 1
ATOM 740 O O . SER A 1 94 ? -5.695 17.527 -18.991 1.00 23.08 2926 SER A O 1
ATOM 743 N N . VAL A 1 95 ? -5.070 19.401 -17.915 1.00 24.27 2927 VAL A N 1
ATOM 744 C CA . VAL A 1 95 ? -4.275 18.734 -16.906 1.00 30.80 2927 VAL A CA 1
ATOM 745 C C . VAL A 1 95 ? -4.896 19.118 -15.565 1.00 31.81 2927 VAL A C 1
ATOM 746 O O . VAL A 1 95 ? -4.817 20.278 -15.155 1.00 47.24 2927 VAL A O 1
ATOM 750 N N . GLU A 1 96 ? -5.573 18.176 -14.917 1.00 32.04 2928 GLU A N 1
ATOM 751 C CA . GLU A 1 96 ? -6.291 18.471 -13.677 1.00 35.83 2928 GLU A CA 1
ATOM 752 C C . GLU A 1 96 ? -5.484 17.925 -12.505 1.00 30.41 2928 GLU A C 1
ATOM 753 O O . GLU A 1 96 ? -5.223 16.732 -12.447 1.00 29.81 2928 GLU A O 1
ATOM 755 N N . HIS A 1 97 ? -5.071 18.805 -11.595 1.00 44.39 2929 HIS A N 1
ATOM 756 C CA . HIS A 1 97 ? -4.413 18.363 -10.367 1.00 37.92 2929 HIS A CA 1
ATOM 757 C C . HIS A 1 97 ? -5.502 18.194 -9.327 1.00 47.84 2929 HIS A C 1
ATOM 758 O O . HIS A 1 97 ? -5.775 19.084 -8.525 1.00 34.53 2929 HIS A O 1
ATOM 765 N N . SER A 1 98 ? -6.158 17.044 -9.395 1.00 57.71 2930 SER A N 1
ATOM 766 C CA . SER A 1 98 ? -7.316 16.716 -8.583 1.00 60.58 2930 SER A CA 1
ATOM 767 C C . SER A 1 98 ? -7.534 15.221 -8.719 1.00 60.96 2930 SER A C 1
ATOM 768 O O . SER A 1 98 ? -7.241 14.657 -9.780 1.00 68.22 2930 SER A O 1
ATOM 770 N N . PRO A 1 120 ? 19.332 -4.103 1.927 1.00 67.00 2952 PRO A N 1
ATOM 771 C CA . PRO A 1 120 ? 20.596 -3.474 2.327 1.00 63.03 2952 PRO A CA 1
ATOM 772 C C . PRO A 1 120 ? 21.263 -2.725 1.177 1.00 73.34 2952 PRO A C 1
ATOM 773 O O . PRO A 1 120 ? 20.969 -3.014 0.015 1.00 67.91 2952 PRO A O 1
ATOM 777 N N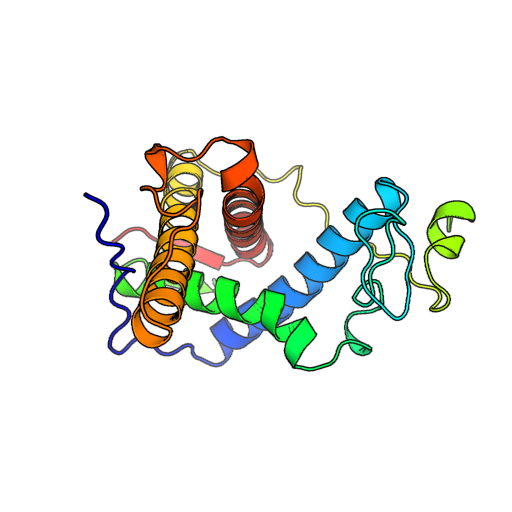 . VAL A 1 121 ? 22.128 -1.764 1.505 1.00 75.89 2953 VAL A N 1
ATOM 778 C CA . VAL A 1 121 ? 22.929 -1.082 0.495 1.00 67.68 2953 VAL A CA 1
ATOM 779 C C . VAL A 1 121 ? 23.867 -2.101 -0.137 1.00 68.31 2953 VAL A C 1
ATOM 780 O O . VAL A 1 121 ? 24.706 -2.696 0.550 1.00 67.79 2953 VAL A O 1
ATOM 784 N N . ASP A 1 122 ? 23.710 -2.332 -1.440 1.00 60.17 2954 ASP A N 1
ATOM 785 C CA . ASP A 1 122 ? 24.598 -3.261 -2.126 1.00 65.92 2954 ASP A CA 1
ATOM 786 C C . ASP A 1 122 ? 25.949 -2.595 -2.331 1.00 65.77 2954 ASP A C 1
ATOM 787 O O . ASP A 1 122 ? 26.029 -1.432 -2.748 1.00 52.43 2954 ASP A O 1
ATOM 789 N N . VAL A 1 123 ? 27.011 -3.328 -2.007 1.00 58.99 2955 VAL A N 1
ATOM 790 C CA . VAL A 1 123 ? 28.347 -2.749 -2.039 1.00 49.16 2955 VAL A CA 1
ATOM 791 C C . VAL A 1 123 ? 28.739 -2.373 -3.466 1.00 62.92 2955 VAL A C 1
ATOM 792 O O . VAL A 1 123 ? 29.329 -1.309 -3.707 1.00 51.76 2955 VAL A O 1
ATOM 796 N N . VAL A 1 124 ? 28.421 -3.232 -4.435 1.00 52.25 2956 VAL A N 1
ATOM 797 C CA . VAL A 1 124 ? 28.830 -2.943 -5.807 1.00 63.30 2956 VAL A CA 1
ATOM 798 C C . VAL A 1 124 ? 27.996 -1.792 -6.375 1.00 59.67 2956 VAL A C 1
ATOM 799 O O . VAL A 1 124 ? 28.502 -0.977 -7.161 1.00 46.19 2956 VAL A O 1
ATOM 803 N N . THR A 1 125 ? 26.730 -1.672 -5.964 1.00 41.59 2957 THR A N 1
ATOM 804 C CA . THR A 1 125 ? 25.963 -0.475 -6.303 1.00 43.33 2957 THR A CA 1
ATOM 805 C C . THR A 1 125 ? 26.620 0.779 -5.729 1.00 47.62 2957 THR A C 1
ATOM 806 O O . THR A 1 125 ? 26.860 1.751 -6.450 1.00 33.42 2957 THR A O 1
ATOM 810 N N . ASP A 1 126 ? 26.947 0.768 -4.434 1.00 40.02 2958 ASP A N 1
ATOM 811 C CA . ASP A 1 126 ? 27.545 1.952 -3.824 1.00 36.25 2958 ASP A CA 1
ATOM 812 C C . ASP A 1 126 ? 28.901 2.296 -4.426 1.00 29.30 2958 ASP A C 1
ATOM 813 O O . ASP A 1 126 ? 29.292 3.473 -4.444 1.00 32.70 2958 ASP A O 1
ATOM 818 N N . SER A 1 127 ? 29.635 1.301 -4.927 1.00 25.95 2959 SER A N 1
ATOM 819 C CA . SER A 1 127 ? 30.959 1.582 -5.479 1.00 24.13 2959 SER A CA 1
ATOM 820 C C . SER A 1 127 ? 30.886 2.264 -6.841 1.00 26.64 2959 SER A C 1
ATOM 821 O O . SER A 1 127 ? 31.931 2.612 -7.407 1.00 24.74 2959 SER A O 1
ATOM 824 N N . ALA A 1 128 ? 29.678 2.478 -7.375 1.00 22.07 2960 ALA A N 1
ATOM 825 C CA . ALA A 1 128 ? 29.573 3.095 -8.693 1.00 19.55 2960 ALA A CA 1
ATOM 826 C C . ALA A 1 128 ? 29.917 4.579 -8.643 1.00 24.55 2960 ALA A C 1
ATOM 827 O O . ALA A 1 128 ? 30.243 5.150 -9.686 1.00 21.98 2960 ALA A O 1
ATOM 829 N N . THR A 1 129 ? 29.806 5.221 -7.492 1.00 19.38 2961 THR A N 1
ATOM 830 C CA . THR A 1 129 ? 30.110 6.643 -7.366 1.00 19.60 2961 THR A CA 1
ATOM 831 C C . THR A 1 129 ? 30.758 6.905 -6.018 1.00 18.93 2961 THR A C 1
ATOM 832 O O . THR A 1 129 ? 30.581 6.120 -5.065 1.00 22.64 2961 THR A O 1
ATOM 836 N N . PRO A 1 130 ? 31.499 7.998 -5.891 1.00 18.78 2962 PRO A N 1
ATOM 837 C CA . PRO A 1 130 ? 32.038 8.385 -4.582 1.00 20.80 2962 PRO A CA 1
ATOM 838 C C . PRO A 1 130 ? 31.088 9.199 -3.731 1.00 21.05 2962 PRO A C 1
ATOM 839 O O . PRO A 1 130 ? 31.515 9.770 -2.724 1.00 22.78 2962 PRO A O 1
ATOM 843 N N . PHE A 1 131 ? 29.792 9.225 -4.071 1.00 18.91 2963 PHE A N 1
ATOM 844 C CA . PHE A 1 131 ? 28.879 10.158 -3.427 1.00 17.09 2963 PHE A CA 1
ATOM 845 C C . PHE A 1 131 ? 27.829 9.471 -2.579 1.00 18.94 2963 PHE A C 1
ATOM 846 O O . PHE A 1 131 ? 26.836 10.097 -2.239 1.00 20.35 2963 PHE A O 1
ATOM 854 N N . ASN A 1 132 ? 28.065 8.227 -2.173 1.00 18.51 2964 ASN A N 1
ATOM 855 C CA . ASN A 1 132 ? 27.120 7.526 -1.282 1.00 21.13 2964 ASN A CA 1
ATOM 856 C C . ASN A 1 132 ? 25.700 7.593 -1.813 1.00 17.98 2964 ASN A C 1
ATOM 857 O O . ASN A 1 132 ? 24.763 7.991 -1.120 1.00 19.45 2964 ASN A O 1
ATOM 862 N N . TYR A 1 133 ? 25.584 7.252 -3.091 1.00 17.96 2965 TYR A N 1
ATOM 863 C CA . TYR A 1 133 ? 24.363 7.517 -3.848 1.00 20.13 2965 TYR A CA 1
ATOM 864 C C . TYR A 1 133 ? 23.747 6.182 -4.255 1.00 15.85 2965 TYR A C 1
ATOM 865 O O . TYR A 1 133 ? 24.333 5.427 -5.041 1.00 18.89 2965 TYR A O 1
ATOM 874 N N . ASN A 1 134 ? 22.580 5.898 -3.675 1.00 19.08 2966 ASN A N 1
ATOM 875 C CA . ASN A 1 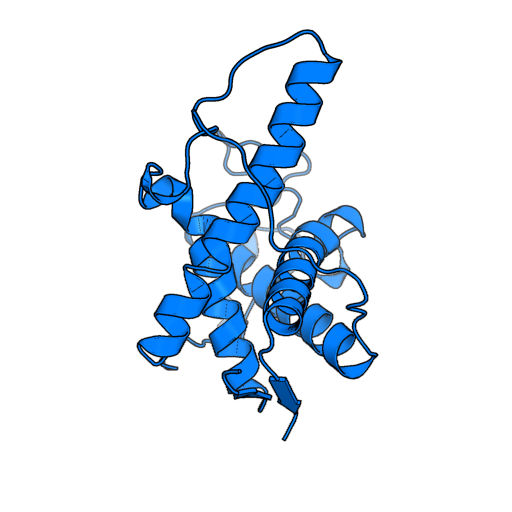134 ? 21.869 4.656 -3.976 1.00 21.64 2966 ASN A CA 1
ATOM 876 C C . ASN A 1 134 ? 20.476 5.089 -4.392 1.00 24.69 2966 ASN A C 1
ATOM 877 O O . ASN A 1 134 ? 19.570 5.207 -3.566 1.00 32.37 2966 ASN A O 1
ATOM 882 N N . PRO A 1 135 ? 20.282 5.392 -5.664 1.00 20.72 2967 PRO A N 1
ATOM 883 C CA . PRO A 1 135 ? 18.987 5.971 -6.050 1.00 20.82 2967 PRO A CA 1
ATOM 884 C C . PRO A 1 135 ? 17.874 4.965 -5.845 1.00 22.19 2967 PRO A C 1
ATOM 885 O O . PRO A 1 135 ? 17.990 3.801 -6.235 1.00 23.80 2967 PRO A O 1
ATOM 889 N N . HIS A 1 136 ? 16.789 5.426 -5.233 1.00 25.71 2968 HIS A N 1
ATOM 890 C CA . HIS A 1 136 ? 15.632 4.573 -4.970 1.00 39.13 2968 HIS A CA 1
ATOM 891 C C . HIS A 1 136 ? 14.371 5.316 -5.388 1.00 31.60 2968 HIS A C 1
ATOM 892 O O . HIS A 1 136 ? 13.548 5.712 -4.552 1.00 31.84 2968 HIS A O 1
ATOM 899 N N . PRO A 1 137 ? 14.191 5.520 -6.694 1.00 21.43 2969 PRO A N 1
ATOM 900 C CA . PRO A 1 137 ? 12.986 6.208 -7.167 1.00 20.95 2969 PRO A CA 1
ATOM 901 C C . PRO A 1 137 ? 11.764 5.329 -6.962 1.00 22.01 2969 PRO A C 1
ATOM 902 O O . PRO A 1 137 ? 11.866 4.103 -6.897 1.00 24.46 2969 PRO A O 1
ATOM 906 N N A VAL A 1 138 ? 10.597 5.975 -6.893 0.48 20.37 2970 VAL A N 1
ATOM 907 N N B VAL A 1 138 ? 10.598 5.985 -6.928 0.52 20.38 2970 VAL A N 1
ATOM 908 C CA A VAL A 1 138 ? 9.356 5.203 -6.856 0.48 19.85 2970 VAL A CA 1
ATOM 909 C CA B VAL A 1 138 ? 9.344 5.232 -6.926 0.52 19.88 2970 VAL A CA 1
ATOM 910 C C A VAL A 1 138 ? 9.260 4.408 -8.141 0.48 20.72 2970 VAL A C 1
ATOM 911 C C B VAL A 1 138 ? 9.319 4.376 -8.166 0.52 20.80 2970 VAL A C 1
ATOM 912 O O A VAL A 1 138 ? 9.632 4.866 -9.229 0.48 19.83 2970 VAL A O 1
ATOM 913 O O B VAL A 1 138 ? 9.792 4.760 -9.248 0.52 19.73 2970 VAL A O 1
ATOM 920 N N . ASP A 1 139 ? 8.794 3.173 -8.012 1.00 22.06 2971 ASP A N 1
ATOM 921 C CA . ASP A 1 139 ? 8.788 2.200 -9.084 1.00 21.23 2971 ASP A CA 1
ATOM 922 C C . ASP A 1 139 ? 7.407 2.219 -9.715 1.00 21.53 2971 ASP A C 1
ATOM 923 O O . ASP A 1 139 ? 6.422 1.813 -9.092 1.00 29.18 2971 ASP A O 1
ATOM 928 N N . MET A 1 140 ? 7.319 2.741 -10.920 1.00 21.18 2972 MET A N 1
ATOM 929 C CA . MET A 1 140 ? 6.006 2.746 -11.532 1.00 27.72 2972 MET A CA 1
ATOM 930 C C . MET A 1 140 ? 5.826 1.643 -12.566 1.00 27.06 2972 MET A C 1
ATOM 931 O O . MET A 1 140 ? 4.884 1.704 -13.369 1.00 21.40 2972 MET A O 1
ATOM 936 N N . THR A 1 141 ? 6.657 0.599 -12.509 1.00 24.78 2973 THR A N 1
ATOM 937 C CA . THR A 1 141 ? 6.456 -0.544 -13.396 1.00 21.89 2973 THR A CA 1
ATOM 938 C C . THR A 1 141 ? 5.144 -1.269 -13.113 1.00 25.01 2973 THR A C 1
ATOM 939 O O . THR A 1 141 ? 4.648 -1.947 -14.016 1.00 26.75 2973 THR A O 1
ATOM 943 N N . ASN A 1 142 ? 4.568 -1.135 -11.913 1.00 25.89 2974 ASN A N 1
ATOM 944 C CA . ASN A 1 142 ? 3.287 -1.793 -11.693 1.00 40.66 2974 ASN A CA 1
ATOM 945 C C . ASN A 1 142 ? 2.123 -0.879 -12.013 1.00 35.12 2974 ASN A C 1
ATOM 946 O O . ASN A 1 142 ? 0.959 -1.313 -11.927 1.00 35.27 2974 ASN A O 1
ATOM 948 N N . LEU A 1 143 ? 2.390 0.370 -12.391 1.00 20.20 2975 LEU A N 1
ATOM 949 C CA . LEU A 1 143 ? 1.291 1.191 -12.880 1.00 19.32 2975 LEU A CA 1
ATOM 950 C C . LEU A 1 143 ? 1.107 0.914 -14.360 1.00 22.86 2975 LEU A C 1
ATOM 951 O O . LEU A 1 143 ? 2.072 0.608 -15.070 1.00 23.32 2975 LEU A O 1
ATOM 956 N N . THR A 1 144 ? -0.129 0.988 -14.819 1.00 19.27 2976 THR A N 1
ATOM 957 C CA . THR A 1 144 ? -0.402 0.792 -16.238 1.00 18.45 2976 THR A CA 1
ATOM 958 C C . THR A 1 144 ? -0.841 2.101 -16.894 1.00 20.61 2976 THR A C 1
ATOM 959 O O . THR A 1 144 ? -1.290 3.039 -16.227 1.00 21.12 2976 THR A O 1
ATOM 963 N N . LEU A 1 145 ? -0.689 2.142 -18.219 1.00 17.62 2977 LEU A N 1
ATOM 964 C CA . LEU A 1 145 ? -1.169 3.234 -19.057 1.00 19.74 2977 LEU A CA 1
ATOM 965 C C . LEU A 1 145 ? -2.259 2.715 -19.975 1.00 17.75 2977 LEU A C 1
ATOM 966 O O . LEU A 1 145 ? -2.074 1.677 -20.603 1.00 19.30 2977 LEU A O 1
ATOM 971 N N . SER A 1 146 ? -3.375 3.458 -20.093 1.00 16.46 2978 SER A N 1
ATOM 972 C CA . SER A 1 146 ? -4.350 3.099 -21.115 1.00 16.08 2978 SER A CA 1
ATOM 973 C C . SER A 1 146 ? -3.744 3.129 -22.511 1.00 17.03 2978 SER A C 1
ATOM 974 O O . SER A 1 146 ? -2.664 3.704 -22.752 1.00 18.57 2978 SER A O 1
ATOM 977 N N . ARG A 1 147 ? -4.409 2.448 -23.436 1.00 17.83 2979 ARG A N 1
ATOM 978 C CA . ARG A 1 147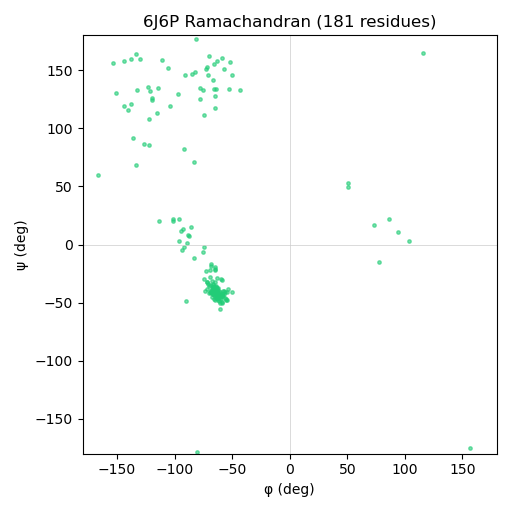 ? -3.975 2.519 -24.824 1.00 16.32 2979 ARG A CA 1
ATOM 979 C C . ARG A 1 147 ? -3.958 3.968 -25.283 1.00 19.91 2979 ARG A C 1
ATOM 980 O O . ARG A 1 147 ? -3.037 4.428 -25.976 1.00 16.18 2979 ARG A O 1
ATOM 988 N N . GLU A 1 148 ? -4.969 4.749 -24.865 1.00 19.70 2980 GLU A N 1
ATOM 989 C CA . GLU A 1 148 ? -4.959 6.165 -25.249 1.00 17.40 2980 GLU A CA 1
ATOM 990 C C . GLU A 1 148 ? -3.703 6.903 -24.773 1.00 17.19 2980 GLU A C 1
ATOM 991 O O . GLU A 1 148 ? -3.124 7.698 -25.514 1.00 19.36 2980 GLU A O 1
ATOM 997 N N . MET A 1 149 ? -3.261 6.659 -23.544 1.00 15.71 2981 MET A N 1
ATOM 998 C CA . MET A 1 149 ? -2.049 7.311 -23.050 1.00 14.96 2981 MET A CA 1
ATOM 999 C C . MET A 1 149 ? -0.790 6.773 -23.712 1.00 17.29 2981 MET A C 1
ATOM 1000 O O . MET A 1 149 ? 0.185 7.504 -23.866 1.00 14.89 2981 MET A O 1
ATOM 1005 N N . GLN A 1 150 ? -0.763 5.488 -24.044 1.00 17.31 2982 GLN A N 1
ATOM 1006 C CA . GLN A 1 150 ? 0.355 4.979 -24.848 1.00 15.35 2982 GLN A CA 1
ATOM 1007 C C . GLN A 1 150 ? 0.447 5.709 -26.180 1.00 15.07 2982 GLN A C 1
ATOM 1008 O O . GLN A 1 150 ? 1.546 6.134 -26.592 1.00 15.75 2982 GLN A O 1
ATOM 1014 N N . ASN A 1 151 ? -0.706 5.930 -26.826 1.00 16.63 2983 ASN A N 1
ATOM 1015 C CA . ASN A 1 151 ? -0.717 6.710 -28.062 1.00 16.20 2983 ASN A CA 1
ATOM 1016 C C . ASN A 1 151 ? -0.214 8.140 -27.818 1.00 14.82 2983 ASN A C 1
ATOM 1017 O O . ASN A 1 151 ? 0.571 8.674 -28.613 1.00 18.69 2983 ASN A O 1
ATOM 1022 N N . MET A 1 152 ? -0.600 8.749 -26.687 1.00 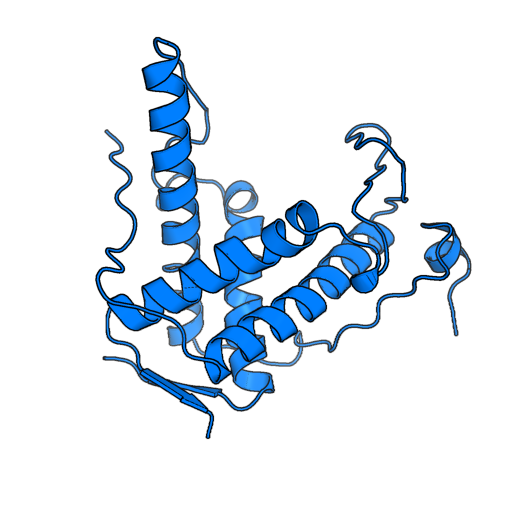13.71 2984 MET A N 1
ATOM 1023 C CA . MET A 1 152 ? -0.130 10.090 -26.400 1.00 17.89 2984 MET A CA 1
ATOM 1024 C C . MET A 1 152 ? 1.370 10.100 -26.165 1.00 15.59 2984 MET A C 1
ATOM 1025 O O . MET A 1 152 ? 2.070 11.007 -26.622 1.00 15.34 2984 MET A O 1
ATOM 1030 N N . ALA A 1 153 ? 1.926 9.048 -25.519 1.00 16.84 2985 ALA A N 1
ATOM 1031 C CA . ALA A 1 153 ? 3.360 9.065 -25.302 1.00 16.33 2985 ALA A CA 1
ATOM 1032 C C . ALA A 1 153 ? 4.109 8.974 -26.626 1.00 14.78 2985 ALA A C 1
ATOM 1033 O O . ALA A 1 153 ? 5.175 9.618 -26.768 1.00 17.54 2985 ALA A O 1
ATOM 1035 N N . GLU A 1 154 ? 3.551 8.237 -27.588 1.00 14.63 2986 GLU A N 1
ATOM 1036 C CA . GLU A 1 154 ? 4.177 8.195 -28.908 1.00 15.23 2986 GLU A CA 1
ATOM 1037 C C . GLU A 1 154 ? 4.111 9.547 -29.577 1.00 15.82 2986 GLU A C 1
ATOM 1038 O O . GLU A 1 154 ? 5.082 9.960 -30.226 1.00 18.40 2986 GLU A O 1
ATOM 1044 N N A ARG A 1 155 ? 2.994 10.283 -29.418 0.60 16.69 2987 ARG A N 1
ATOM 1045 N N B ARG A 1 155 ? 2.981 10.253 -29.408 0.40 16.72 2987 ARG A N 1
ATOM 1046 C CA A ARG A 1 155 ? 2.915 11.613 -30.048 0.60 16.40 2987 ARG A CA 1
ATOM 1047 C CA B ARG A 1 155 ? 2.829 11.588 -29.989 0.40 16.53 2987 ARG A CA 1
ATOM 1048 C C A ARG A 1 155 ? 3.911 12.575 -29.425 0.60 14.69 2987 ARG A C 1
ATOM 1049 C C B ARG A 1 155 ? 3.858 12.549 -29.428 0.40 14.73 2987 ARG A C 1
ATOM 1050 O O A ARG A 1 155 ? 4.545 13.395 -30.104 0.60 15.28 2987 ARG A O 1
ATOM 1051 O O B ARG A 1 155 ? 4.458 13.341 -30.162 0.40 15.48 2987 ARG A O 1
ATOM 1066 N N . LEU A 1 156 ? 4.065 12.499 -28.107 1.00 13.55 2988 LEU A N 1
ATOM 1067 C CA . LEU A 1 156 ? 5.012 13.377 -27.453 1.00 13.95 2988 LEU A CA 1
ATOM 1068 C C . LEU A 1 156 ? 6.457 13.015 -27.795 1.00 12.51 2988 LEU A C 1
ATOM 1069 O O . LEU A 1 156 ? 7.305 13.878 -27.863 1.00 12.68 2988 LEU A O 1
ATOM 1074 N N . ALA A 1 157 ? 6.762 11.709 -27.883 1.00 15.88 2989 ALA A N 1
ATOM 1075 C CA . ALA A 1 157 ? 8.101 11.292 -28.313 1.00 13.92 2989 ALA A CA 1
ATOM 1076 C C . ALA A 1 157 ? 8.402 11.740 -29.734 1.00 14.49 2989 ALA A C 1
ATOM 1077 O O . ALA A 1 157 ? 9.522 12.219 -29.989 1.00 15.80 2989 ALA A O 1
ATOM 1079 N N . GLU A 1 158 ? 7.414 11.591 -30.641 1.00 15.52 2990 GLU A N 1
ATOM 1080 C CA . GLU A 1 158 ? 7.597 12.134 -31.992 1.00 13.49 2990 GLU A CA 1
ATOM 1081 C C . GLU A 1 158 ? 7.878 13.638 -31.919 1.00 14.83 2990 GLU A C 1
ATOM 1082 O O . GLU A 1 158 ? 8.772 14.155 -32.606 1.00 16.38 2990 GLU A O 1
ATOM 1088 N N . ASN A 1 159 ? 7.150 14.364 -31.058 1.00 15.47 2991 ASN A N 1
ATOM 1089 C CA . ASN A 1 159 ? 7.411 15.780 -30.960 1.00 16.89 2991 ASN A CA 1
ATOM 1090 C C . ASN A 1 159 ? 8.802 16.086 -30.427 1.00 17.50 2991 ASN A C 1
ATOM 1091 O O . ASN A 1 159 ? 9.469 17.013 -30.899 1.00 14.88 2991 ASN A O 1
ATOM 1096 N N . ALA A 1 160 ? 9.290 15.318 -29.422 1.00 13.71 2992 ALA A N 1
ATOM 1097 C CA . ALA A 1 160 ? 10.647 15.490 -28.953 1.00 13.85 2992 ALA A CA 1
ATOM 1098 C C . ALA A 1 160 ? 11.639 15.276 -30.099 1.00 13.06 2992 ALA A C 1
ATOM 1099 O O . ALA A 1 160 ? 12.633 16.016 -30.199 1.00 15.55 2992 ALA A O 1
ATOM 1101 N N . HIS A 1 161 ? 11.407 14.226 -30.894 1.00 14.53 2993 HIS A N 1
ATOM 1102 C CA . HIS A 1 161 ? 12.246 13.974 -32.080 1.00 14.67 2993 HIS A CA 1
ATOM 1103 C C . HIS A 1 161 ? 12.223 15.159 -33.063 1.00 14.54 2993 HIS A C 1
ATOM 1104 O O . HIS A 1 161 ? 13.292 15.612 -33.487 1.00 16.86 2993 HIS A O 1
ATOM 1111 N N . ASP A 1 162 ? 11.039 15.718 -33.308 1.00 16.72 2994 ASP A N 1
ATOM 1112 C CA . ASP A 1 162 ? 10.938 16.866 -34.224 1.00 17.73 2994 ASP A CA 1
ATOM 1113 C C . ASP A 1 162 ? 11.633 18.085 -33.659 1.00 18.30 2994 ASP A C 1
ATOM 1114 O O . ASP A 1 162 ? 12.235 18.858 -34.410 1.00 16.95 2994 ASP A O 1
ATOM 1119 N N . ILE A 1 163 ? 11.564 18.295 -32.342 1.00 16.15 2995 ILE A N 1
ATOM 1120 C CA . ILE A 1 163 ? 12.269 19.401 -31.728 1.00 16.62 2995 ILE A CA 1
ATOM 1121 C C . ILE A 1 163 ? 13.766 19.240 -31.920 1.00 17.71 2995 ILE A C 1
ATOM 1122 O O . ILE A 1 163 ? 14.471 20.174 -32.313 1.00 18.17 2995 ILE A O 1
ATOM 1127 N N . TRP A 1 164 ? 14.272 18.034 -31.644 1.00 19.82 2996 TRP A N 1
ATOM 1128 C CA . TRP A 1 164 ? 15.676 17.747 -31.876 1.00 17.42 2996 TRP A CA 1
ATOM 1129 C C . TRP A 1 164 ? 16.049 17.936 -33.335 1.00 15.25 2996 TRP A C 1
ATOM 1130 O O . TRP A 1 164 ? 17.115 18.528 -33.617 1.00 17.67 2996 TRP A O 1
ATOM 1141 N N . ALA A 1 165 ? 15.223 17.454 -34.231 1.00 16.27 2997 ALA A N 1
ATOM 1142 C CA . ALA A 1 165 ? 15.546 17.442 -35.676 1.00 16.12 2997 ALA A CA 1
ATOM 1143 C C . ALA A 1 165 ? 15.550 18.871 -36.218 1.00 20.54 2997 ALA A C 1
ATOM 1144 O O . ALA A 1 165 ? 16.440 19.260 -36.973 1.00 19.64 2997 ALA A O 1
ATOM 1146 N N . LYS A 1 166 ? 14.584 19.687 -35.791 1.00 19.90 2998 LYS A N 1
ATOM 1147 C CA . LYS A 1 166 ? 14.583 21.067 -36.268 1.00 21.25 2998 LYS A CA 1
ATOM 1148 C C . LYS A 1 166 ? 15.836 21.793 -35.819 1.00 23.25 2998 LYS A C 1
ATOM 1149 O O . LYS A 1 166 ? 16.438 22.586 -36.592 1.00 21.54 2998 LYS A O 1
ATOM 1155 N N . LYS A 1 167 ? 16.254 21.579 -34.568 1.00 20.02 2999 LYS A N 1
ATOM 1156 C CA . LYS A 1 167 ? 17.456 22.207 -34.041 1.00 20.59 2999 LYS A CA 1
ATOM 1157 C C . LYS A 1 167 ? 18.683 21.687 -34.780 1.00 23.08 2999 LYS A C 1
ATOM 1158 O O . LYS A 1 167 ? 19.612 22.447 -35.080 1.00 25.38 2999 LYS A O 1
ATOM 1160 N N . LYS A 1 168 ? 18.678 20.400 -35.100 1.00 20.36 3000 LYS A N 1
ATOM 1161 C CA . LYS A 1 168 ? 19.859 19.830 -35.746 1.00 19.80 3000 LYS A CA 1
ATOM 1162 C C . LYS A 1 168 ? 19.978 20.357 -37.163 1.00 22.55 3000 LYS A C 1
ATOM 1163 O O . LYS A 1 168 ? 21.092 20.687 -37.619 1.00 23.14 3000 LYS A O 1
ATOM 1169 N N . LYS A 1 169 ? 18.863 20.432 -37.864 1.00 20.22 3001 LYS A N 1
ATOM 1170 C CA . LYS A 1 169 ? 18.894 20.977 -39.228 1.00 18.49 3001 LYS A CA 1
ATOM 1171 C C . LYS A 1 169 ? 19.383 22.419 -39.216 1.00 27.56 3001 LYS A C 1
ATOM 1172 O O . LYS A 1 169 ? 20.166 22.848 -40.096 1.00 21.40 3001 LYS A O 1
ATOM 1178 N N . GLU A 1 170 ? 18.929 23.202 -38.238 1.00 22.81 3002 GLU A N 1
ATOM 1179 C CA . GLU A 1 170 ? 19.384 24.594 -38.137 1.00 21.78 3002 GLU A CA 1
ATOM 1180 C C . GLU A 1 170 ? 20.887 24.651 -37.946 1.00 23.91 3002 GLU A C 1
ATOM 1181 O O . GLU A 1 170 ? 21.585 25.440 -38.600 1.00 27.59 3002 GLU A O 1
ATOM 1187 N N . GLU A 1 171 ? 21.397 23.822 -37.042 1.00 23.36 3003 GLU A N 1
ATOM 1188 C CA . GLU A 1 171 ? 22.815 23.760 -36.748 1.00 24.75 3003 GLU A CA 1
ATOM 1189 C C . GLU A 1 171 ? 23.592 23.410 -38.017 1.00 23.94 3003 GLU A C 1
ATOM 1190 O O . GLU A 1 171 ? 24.502 24.133 -38.432 1.00 24.85 3003 GLU A O 1
ATOM 1196 N N . LEU A 1 172 ? 23.153 22.368 -38.706 1.00 21.33 3004 LEU A N 1
ATOM 1197 C CA . LEU A 1 172 ? 23.886 21.963 -39.910 1.00 22.09 3004 LEU A CA 1
ATOM 1198 C C . LEU A 1 172 ? 23.852 23.058 -40.956 1.00 25.02 3004 LEU A C 1
ATOM 1199 O O . LEU A 1 172 ? 24.884 23.342 -41.601 1.00 23.08 3004 LEU A O 1
ATOM 1204 N N . THR A 1 173 ? 22.685 23.678 -41.140 1.00 21.03 3005 THR A N 1
ATOM 1205 C CA . THR A 1 173 ? 22.519 24.666 -42.208 1.00 21.74 3005 THR A CA 1
ATOM 1206 C C . THR A 1 173 ? 23.363 25.899 -41.954 1.00 27.69 3005 THR A C 1
ATOM 1207 O O . THR A 1 173 ? 24.027 26.403 -42.865 1.00 23.88 3005 THR A O 1
ATOM 1211 N N . VAL A 1 174 ? 23.391 26.378 -40.711 1.00 25.45 3006 VAL A N 1
ATOM 1212 C CA . VAL A 1 174 ? 24.185 27.586 -40.461 1.00 26.55 3006 VAL A CA 1
ATOM 1213 C C . VAL A 1 174 ? 25.668 27.296 -40.577 1.00 28.15 3006 VAL A C 1
ATOM 1214 O O . VAL A 1 174 ? 26.446 28.224 -40.829 1.00 30.90 3006 VAL A O 1
ATOM 1218 N N . ASN A 1 175 ? 26.101 26.042 -40.430 1.00 24.47 3007 ASN A N 1
ATOM 1219 C CA . ASN A 1 175 ? 27.503 25.709 -40.588 1.00 26.33 3007 ASN A CA 1
ATOM 1220 C C . ASN A 1 175 ? 27.837 25.284 -42.009 1.00 24.51 3007 ASN A C 1
ATOM 1221 O O . ASN A 1 175 ? 28.906 24.707 -42.232 1.00 30.75 3007 ASN A O 1
ATOM 1226 N N . GLY A 1 176 ? 26.937 25.527 -42.944 1.00 24.49 3008 GLY A N 1
ATOM 1227 C CA . GLY A 1 176 ? 27.176 25.306 -44.364 1.00 26.02 3008 GLY A CA 1
ATOM 1228 C C . GLY A 1 176 ? 26.732 23.982 -44.935 1.00 28.08 3008 GLY A C 1
ATOM 1229 O O . GLY A 1 176 ? 27.000 23.707 -46.124 1.00 27.54 3008 GLY A O 1
ATOM 1230 N N . GLY A 1 177 ? 25.973 23.199 -44.193 1.00 21.33 3009 GLY A N 1
ATOM 1231 C CA . GLY A 1 177 ? 25.436 21.950 -44.709 1.00 21.22 3009 GLY A CA 1
ATOM 1232 C C . GLY A 1 177 ? 25.971 20.736 -43.982 1.00 22.31 3009 GLY A C 1
ATOM 1233 O O . GLY A 1 177 ? 26.957 20.772 -43.236 1.00 24.95 3009 GLY A O 1
ATOM 1234 N N . GLY A 1 178 ? 25.273 19.623 -44.197 1.00 20.06 3010 GLY A N 1
ATOM 1235 C CA . GLY A 1 178 ? 25.765 18.373 -43.671 1.00 22.14 3010 GLY A CA 1
ATOM 1236 C C . GLY A 1 178 ? 24.591 17.431 -43.520 1.00 20.48 3010 GLY A C 1
ATOM 1237 O O . GLY A 1 178 ? 23.477 17.757 -43.924 1.00 21.54 3010 GLY A O 1
ATOM 1238 N N . ILE A 1 179 ? 24.879 16.268 -42.940 1.00 24.84 3011 ILE A N 1
ATOM 1239 C CA . ILE A 1 179 ? 23.872 15.225 -42.822 1.00 23.42 3011 ILE A CA 1
ATOM 1240 C C . ILE A 1 179 ? 23.894 14.668 -41.405 1.00 20.95 3011 ILE A C 1
ATOM 1241 O O . ILE A 1 179 ? 24.825 14.875 -40.640 1.00 25.46 3011 ILE A O 1
ATOM 1246 N N . HIS A 1 180 ? 22.824 13.969 -41.078 1.00 20.64 3012 HIS A N 1
ATOM 1247 C CA . HIS A 1 180 ? 22.777 13.262 -39.822 1.00 24.59 3012 HIS A CA 1
ATOM 1248 C C . HIS A 1 180 ? 21.862 12.065 -40.035 1.00 23.08 3012 HIS A C 1
ATOM 1249 O O . HIS A 1 180 ? 20.758 12.237 -40.568 1.00 23.55 3012 HIS A O 1
ATOM 1256 N N . PRO A 1 181 ? 22.283 10.844 -39.650 1.00 24.80 3013 PRO A N 1
ATOM 1257 C CA . PRO A 1 181 ? 21.465 9.671 -39.967 1.00 27.84 3013 PRO A CA 1
ATOM 1258 C C . PRO A 1 181 ? 20.112 9.649 -39.282 1.00 27.38 3013 PRO A C 1
ATOM 1259 O O . PRO A 1 181 ? 19.219 8.956 -39.778 1.00 27.80 3013 PRO A O 1
ATOM 1263 N N . GLN A 1 182 ? 19.914 10.379 -38.179 1.00 22.57 3014 GLN A N 1
ATOM 1264 C CA . GLN A 1 182 ? 18.586 10.350 -37.594 1.00 21.48 3014 GLN A CA 1
ATOM 1265 C C . GLN A 1 182 ? 17.695 11.496 -38.073 1.00 19.50 3014 GLN A C 1
ATOM 1266 O O . GLN A 1 182 ? 16.628 11.684 -37.495 1.00 19.16 3014 GLN A O 1
ATOM 1272 N N . LEU A 1 183 ? 18.077 12.251 -39.114 1.00 20.27 3015 LEU A N 1
ATOM 1273 C CA . LEU A 1 183 ? 17.171 13.242 -39.702 1.00 17.82 3015 LEU A CA 1
ATOM 1274 C C . LEU A 1 183 ? 16.225 12.583 -40.693 1.00 22.00 3015 LEU A C 1
ATOM 1275 O O . LEU A 1 183 ? 16.267 12.762 -41.917 1.00 24.19 3015 LEU A O 1
ATOM 1280 N N . VAL A 1 184 ? 15.302 11.816 -40.127 1.00 18.92 3016 VAL A N 1
ATOM 1281 C CA . VAL A 1 184 ? 14.221 11.141 -40.803 1.00 18.15 3016 VAL A CA 1
ATOM 1282 C C . VAL A 1 184 ? 12.991 11.315 -39.919 1.00 16.72 3016 VAL A C 1
ATOM 1283 O O . VAL A 1 184 ? 13.121 11.598 -38.707 1.00 19.28 3016 VAL A O 1
ATOM 1287 N N . PRO A 1 185 ? 11.804 11.152 -40.487 1.00 20.91 3017 PRO A N 1
ATOM 1288 C CA . PRO A 1 185 ? 10.583 11.190 -39.675 1.00 20.55 3017 PRO A CA 1
ATOM 1289 C C . PRO A 1 185 ? 10.625 10.146 -38.558 1.00 19.05 3017 PRO A C 1
ATOM 1290 O O . PRO A 1 185 ? 11.293 9.114 -38.665 1.00 22.17 3017 PRO A O 1
ATOM 1294 N N . TYR A 1 186 ? 9.942 10.456 -37.454 1.00 21.61 3018 TYR A N 1
ATOM 1295 C CA . TYR A 1 186 ? 9.898 9.554 -36.303 1.00 22.01 3018 TYR A CA 1
ATOM 1296 C C . TYR A 1 186 ? 9.523 8.136 -36.692 1.00 21.40 3018 TYR A C 1
ATOM 1297 O O . TYR A 1 186 ? 10.147 7.181 -36.201 1.00 21.39 3018 TYR A O 1
ATOM 1306 N N . ASP A 1 187 ? 8.560 7.979 -37.613 1.00 22.20 3019 ASP A N 1
ATOM 1307 C CA . ASP A 1 187 ? 8.081 6.654 -38.005 1.00 24.38 3019 ASP A CA 1
ATOM 1308 C C . ASP A 1 187 ? 9.165 5.825 -38.697 1.00 27.28 3019 ASP A C 1
ATOM 1309 O O . ASP A 1 187 ? 9.062 4.594 -38.712 1.00 34.17 3019 ASP A O 1
ATOM 1314 N N . LEU A 1 188 ? 10.220 6.459 -39.214 1.00 25.10 3020 LEU A N 1
ATOM 1315 C CA . LEU A 1 188 ? 11.326 5.731 -39.834 1.00 25.19 3020 LEU A CA 1
ATOM 1316 C C . LEU A 1 188 ? 12.472 5.436 -38.856 1.00 22.89 3020 LEU A C 1
ATOM 1317 O O . LEU A 1 188 ? 13.461 4.771 -39.229 1.00 24.16 3020 LEU A O 1
ATOM 1322 N N . LEU A 1 189 ? 12.420 5.929 -37.624 1.00 19.04 3021 LEU A N 1
ATOM 1323 C CA . LEU A 1 189 ? 13.438 5.558 -36.654 1.00 20.54 3021 LEU A CA 1
ATOM 1324 C C . LEU A 1 189 ? 13.211 4.110 -36.220 1.00 15.96 3021 LEU A C 1
ATOM 1325 O O . LEU A 1 189 ? 12.094 3.618 -36.244 1.00 20.22 3021 LEU A O 1
ATOM 1330 N N . THR A 1 190 ? 14.310 3.439 -35.857 1.00 19.71 3022 THR A N 1
ATOM 1331 C CA . THR A 1 190 ? 14.160 2.163 -35.187 1.00 18.28 3022 THR A CA 1
ATO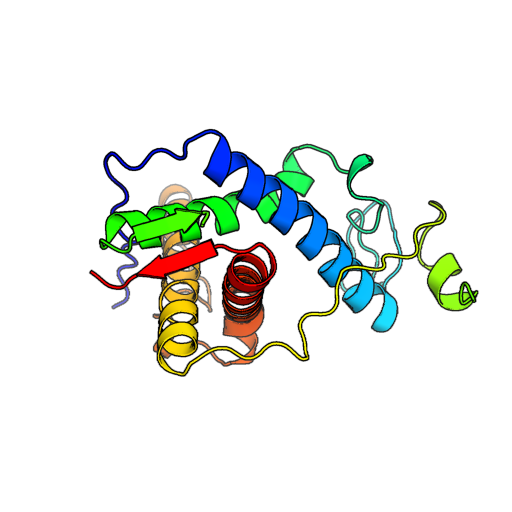M 1332 C C . THR A 1 190 ? 13.609 2.338 -33.781 1.00 16.65 3022 THR A C 1
ATOM 1333 O O . THR A 1 190 ? 13.752 3.397 -33.149 1.00 17.98 3022 THR A O 1
ATOM 1337 N N . ALA A 1 191 ? 13.094 1.227 -33.215 1.00 16.30 3023 ALA A N 1
ATOM 1338 C CA . ALA A 1 191 ? 12.692 1.264 -31.821 1.00 17.24 3023 ALA A CA 1
ATOM 1339 C C . ALA A 1 191 ? 13.833 1.700 -30.926 1.00 16.54 3023 ALA A C 1
ATOM 1340 O O . ALA A 1 191 ? 13.634 2.428 -29.947 1.00 18.24 3023 ALA A O 1
ATOM 1342 N N . ALA A 1 192 ? 15.076 1.204 -31.192 1.00 15.50 3024 ALA A N 1
ATOM 1343 C CA . ALA A 1 192 ? 16.164 1.588 -30.333 1.00 17.31 3024 ALA A CA 1
ATOM 1344 C C . ALA A 1 192 ? 16.446 3.091 -30.410 1.00 16.02 3024 ALA A C 1
ATOM 1345 O O . ALA A 1 192 ? 16.779 3.706 -29.397 1.00 18.29 3024 ALA A O 1
ATOM 1347 N N . GLU A 1 193 ? 16.294 3.669 -31.599 1.00 18.03 3025 GLU A N 1
ATOM 1348 C CA . GLU A 1 193 ? 16.478 5.111 -31.767 1.00 16.91 3025 GLU A CA 1
ATOM 1349 C C . GLU A 1 193 ? 15.390 5.915 -31.049 1.00 16.78 3025 GLU A C 1
ATOM 1350 O O . GLU A 1 193 ? 15.675 7.040 -30.580 1.00 18.88 3025 GLU A O 1
ATOM 1356 N N . LYS A 1 194 ? 14.188 5.326 -30.965 1.00 16.52 3026 LYS A N 1
ATOM 1357 C CA . LYS A 1 194 ? 13.044 6.006 -30.336 1.00 16.83 3026 LYS A CA 1
ATOM 1358 C C . LYS A 1 194 ? 13.042 5.863 -28.832 1.00 15.88 3026 LYS A C 1
ATOM 1359 O O . LYS A 1 194 ? 12.310 6.584 -28.130 1.00 16.84 3026 LYS A O 1
ATOM 1365 N N . ALA A 1 195 ? 13.874 4.981 -28.293 1.00 17.39 3027 ALA A N 1
ATOM 1366 C CA . ALA A 1 195 ? 13.681 4.540 -26.913 1.00 17.88 3027 ALA A CA 1
ATOM 1367 C C . ALA A 1 195 ? 13.803 5.664 -25.910 1.00 19.51 3027 ALA A C 1
ATOM 1368 O O . ALA A 1 195 ? 12.961 5.770 -24.992 1.00 19.09 3027 ALA A O 1
ATOM 1370 N N . LYS A 1 196 ? 14.814 6.518 -26.034 1.00 16.13 3028 LYS A N 1
ATOM 1371 C CA . LYS A 1 196 ? 15.031 7.513 -24.984 1.00 14.55 3028 LYS A CA 1
ATOM 1372 C C . LYS A 1 196 ? 13.827 8.455 -24.880 1.00 16.26 3028 LYS A C 1
ATOM 1373 O O . LYS A 1 196 ? 13.354 8.767 -23.771 1.00 18.01 3028 LYS A O 1
ATOM 1375 N N . ASP A 1 197 ? 13.315 8.887 -26.025 1.00 15.12 3029 ASP A N 1
ATOM 1376 C CA . ASP A 1 197 ? 12.176 9.815 -25.958 1.00 14.35 3029 ASP A CA 1
ATOM 1377 C C . ASP A 1 197 ? 10.884 9.090 -25.543 1.00 15.76 3029 ASP A C 1
ATOM 1378 O O . ASP A 1 197 ? 10.064 9.672 -24.803 1.00 17.33 3029 ASP A O 1
ATOM 1383 N N . ARG A 1 198 ? 10.655 7.874 -26.054 1.00 16.20 3030 ARG A N 1
ATOM 1384 C CA . ARG A 1 198 ? 9.438 7.129 -25.714 1.00 17.38 3030 ARG A CA 1
ATOM 1385 C C . ARG A 1 198 ? 9.401 6.828 -24.224 1.00 17.37 3030 ARG A C 1
ATOM 1386 O O . ARG A 1 198 ? 8.344 6.974 -23.576 1.00 16.26 3030 ARG A O 1
ATOM 1394 N N . GLU A 1 199 ? 10.528 6.366 -23.683 1.00 17.18 3031 GLU A N 1
ATOM 1395 C CA . GLU A 1 199 ? 10.588 5.994 -22.271 1.00 17.28 3031 GLU A CA 1
ATOM 1396 C C . GLU A 1 199 ? 10.351 7.202 -21.377 1.00 15.39 3031 GLU A C 1
ATOM 1397 O O . GLU A 1 199 ? 9.637 7.123 -20.365 1.00 17.16 3031 GLU A O 1
ATOM 1403 N N . ARG A 1 200 ? 10.887 8.361 -21.745 1.00 14.39 3032 ARG A N 1
ATOM 1404 C CA . ARG A 1 200 ? 10.672 9.525 -20.946 1.00 12.02 3032 ARG A CA 1
ATOM 1405 C C . ARG A 1 200 ? 9.207 9.913 -20.905 1.00 14.04 3032 ARG A C 1
ATOM 1406 O O . ARG A 1 200 ? 8.675 10.220 -19.835 1.00 15.37 3032 ARG A O 1
ATOM 1414 N N . SER A 1 201 ? 8.559 9.901 -22.048 1.00 15.04 3033 SER A N 1
ATOM 1415 C CA . SER A 1 201 ? 7.143 10.316 -22.055 1.00 12.76 3033 SER A CA 1
ATOM 1416 C C . SER A 1 201 ? 6.243 9.279 -21.405 1.00 16.90 3033 SER A C 1
ATOM 1417 O O . SER A 1 201 ? 5.288 9.659 -20.742 1.00 15.64 3033 SER A O 1
ATOM 1420 N N . GLN A 1 202 ? 6.506 7.978 -21.602 1.00 15.47 3034 GLN A N 1
ATOM 1421 C CA . GLN A 1 202 ? 5.701 6.975 -20.900 1.00 14.85 3034 GLN A CA 1
ATOM 1422 C C . GLN A 1 202 ? 5.829 7.153 -19.401 1.00 16.99 3034 GLN A C 1
ATOM 1423 O O . GLN A 1 202 ? 4.818 7.127 -18.671 1.00 15.90 3034 GLN A O 1
ATOM 1429 N N . GLU A 1 203 ? 7.067 7.320 -18.917 1.00 14.52 3035 GLU A N 1
ATOM 1430 C CA . GLU A 1 203 ? 7.264 7.452 -17.487 1.00 13.51 3035 GLU A CA 1
ATOM 1431 C C . GLU A 1 203 ? 6.656 8.737 -16.964 1.00 14.46 3035 GLU A C 1
ATOM 1432 O O . GLU A 1 203 ? 6.143 8.790 -15.829 1.00 15.16 3035 GLU A O 1
ATOM 1438 N N . PHE A 1 204 ? 6.695 9.806 -17.758 1.00 15.55 3036 PHE A N 1
ATOM 1439 C CA . PHE A 1 204 ? 6.090 11.054 -17.304 1.00 13.22 3036 PHE A CA 1
ATOM 1440 C C . PHE A 1 204 ? 4.593 10.930 -17.171 1.00 15.28 3036 PHE A C 1
ATOM 1441 O O . PHE A 1 204 ? 4.021 11.414 -16.194 1.00 13.78 3036 PHE A O 1
ATOM 1449 N N . LEU A 1 205 ? 3.954 10.306 -18.154 1.00 14.76 3037 LEU A N 1
ATOM 1450 C CA . LEU A 1 205 ? 2.494 10.105 -18.050 1.00 16.34 3037 LEU A CA 1
ATOM 1451 C C . LEU A 1 205 ? 2.146 9.203 -16.863 1.00 15.95 3037 LEU A C 1
ATOM 1452 O O . LEU A 1 205 ? 1.163 9.484 -16.129 1.00 16.70 3037 LEU A O 1
ATOM 1457 N N . LYS A 1 206 ? 2.944 8.158 -16.587 1.00 15.81 3038 LYS A N 1
ATOM 1458 C CA . LYS A 1 206 ? 2.711 7.350 -15.360 1.00 13.12 3038 LYS A CA 1
ATOM 1459 C C . LYS A 1 206 ? 2.904 8.201 -14.121 1.00 19.36 3038 LYS A C 1
ATOM 1460 O O . LYS A 1 206 ? 2.153 8.084 -13.151 1.00 18.75 3038 LYS A O 1
ATOM 1466 N N . TYR A 1 207 ? 3.944 9.041 -14.102 1.00 16.01 3039 TYR A N 1
ATOM 1467 C CA . TYR A 1 207 ? 4.207 9.833 -12.896 1.00 17.75 3039 TYR A CA 1
ATOM 1468 C C . TYR A 1 207 ? 3.108 10.855 -12.642 1.00 16.98 3039 TYR A C 1
ATOM 1469 O O . TYR A 1 207 ? 2.743 11.090 -11.482 1.00 17.38 3039 TYR A O 1
ATOM 1478 N N . LEU A 1 208 ? 2.567 11.473 -13.692 1.00 17.85 3040 LEU A N 1
ATOM 1479 C CA . LEU A 1 208 ? 1.404 12.344 -13.528 1.00 17.31 3040 LEU A CA 1
ATOM 1480 C C . LEU A 1 208 ? 0.270 11.572 -12.871 1.00 21.29 3040 LEU A C 1
ATOM 1481 O O . LEU A 1 208 ? -0.324 12.055 -11.888 1.00 22.78 3040 LEU A O 1
ATOM 1486 N N . GLN A 1 209 ? 0.012 10.339 -13.356 1.00 20.30 3041 GLN A N 1
ATOM 1487 C CA . GLN A 1 209 ? -1.019 9.462 -12.769 1.00 19.44 3041 GLN A CA 1
ATOM 1488 C C . GLN A 1 209 ? -0.714 9.195 -11.302 1.00 22.26 3041 GLN A C 1
ATOM 1489 O O . GLN A 1 209 ? -1.602 9.332 -10.437 1.00 26.64 3041 GLN A O 1
ATOM 1495 N N . TYR A 1 210 ? 0.518 8.781 -11.000 1.00 21.30 3042 TYR A N 1
ATOM 1496 C CA . TYR A 1 210 ? 0.940 8.527 -9.624 1.00 22.71 3042 TYR A CA 1
ATOM 1497 C C . TYR A 1 210 ? 0.702 9.731 -8.702 1.00 24.56 3042 TYR A C 1
ATOM 1498 O O . TYR A 1 210 ? 0.276 9.563 -7.545 1.00 24.35 3042 TYR A O 1
ATOM 1507 N N . GLN A 1 211 ? 0.968 10.956 -9.184 1.00 20.30 3043 GLN A N 1
ATOM 1508 C CA . GLN A 1 211 ? 0.893 12.171 -8.381 1.00 19.84 3043 GLN A CA 1
ATOM 1509 C C . GLN A 1 211 ? -0.488 12.773 -8.359 1.00 21.97 3043 GLN A C 1
ATOM 1510 O O . GLN A 1 211 ? -0.646 13.882 -7.830 1.00 28.14 3043 GLN A O 1
ATOM 1516 N N . GLY A 1 212 ? -1.475 12.090 -8.918 1.00 25.30 3044 GLY A N 1
ATOM 1517 C CA . GLY A 1 212 ? -2.847 12.519 -8.812 1.00 26.83 3044 GLY A CA 1
ATOM 1518 C C . GLY A 1 212 ? -3.266 13.502 -9.854 1.00 30.07 3044 GLY A C 1
ATOM 1519 O O . GLY A 1 212 ? -4.217 14.267 -9.638 1.00 31.57 3044 GLY A O 1
ATOM 1520 N N . TYR A 1 213 ? -2.567 13.541 -10.980 1.00 25.11 3045 TYR A N 1
ATOM 1521 C CA . TYR A 1 213 ? -3.040 14.354 -12.082 1.00 26.40 3045 TYR A CA 1
ATOM 1522 C C . TYR A 1 213 ? -3.929 13.544 -13.001 1.00 27.39 3045 TYR A C 1
ATOM 1523 O O . TYR A 1 213 ? -3.687 12.357 -13.223 1.00 30.26 3045 TYR A O 1
ATOM 1532 N N . LYS A 1 214 ? -4.932 14.209 -13.574 1.00 27.82 3046 LYS A N 1
ATOM 1533 C CA . LYS A 1 214 ? -5.837 13.593 -14.535 1.00 28.17 3046 LYS A CA 1
ATOM 1534 C C . LYS A 1 214 ? -5.724 14.351 -15.853 1.00 24.72 3046 LYS A C 1
ATOM 1535 O O . LYS A 1 214 ? -5.856 15.574 -15.868 1.00 28.62 3046 LYS A O 1
ATOM 1537 N N . LEU A 1 215 ? -5.428 13.630 -16.921 1.00 28.83 3047 LEU A N 1
ATOM 1538 C CA . LEU A 1 215 ? -5.317 14.208 -18.267 1.00 24.68 3047 LEU A CA 1
ATOM 1539 C C . LEU A 1 215 ? -6.633 13.989 -18.977 1.00 27.56 3047 LEU A C 1
ATOM 1540 O O . LEU A 1 215 ? -7.159 12.875 -18.973 1.00 32.92 3047 LEU A O 1
ATOM 1545 N N . H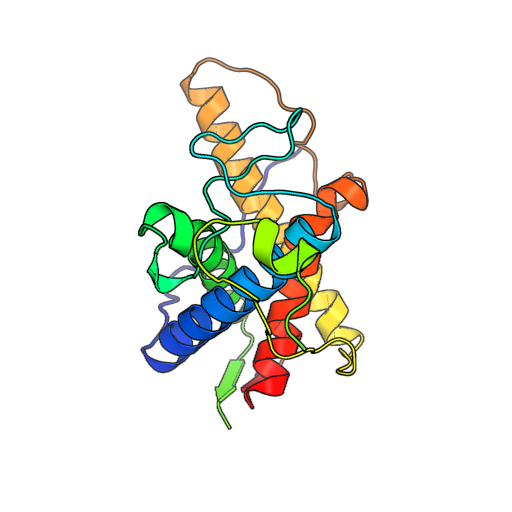IS A 1 216 ? -7.181 15.048 -19.551 1.00 22.08 3048 HIS A N 1
ATOM 1546 C CA . HIS A 1 216 ? -8.487 15.002 -20.187 1.00 33.02 3048 HIS A CA 1
ATOM 1547 C C . HIS A 1 216 ? -8.315 15.369 -21.649 1.00 27.74 3048 HIS A C 1
ATOM 1548 O O . HIS A 1 216 ? -7.761 16.430 -21.960 1.00 23.84 3048 HIS A O 1
ATOM 1555 N N . ARG A 1 217 ? -8.802 14.502 -22.531 1.00 26.59 3049 ARG A N 1
ATOM 1556 C CA . ARG A 1 217 ? -8.636 14.725 -23.963 1.00 24.10 3049 ARG A CA 1
ATOM 1557 C C . ARG A 1 217 ? -9.422 15.966 -24.393 1.00 31.71 3049 ARG A C 1
ATOM 1558 O O . ARG A 1 217 ? -10.384 16.359 -23.729 1.00 33.03 3049 ARG A O 1
ATOM 1566 N N . PRO A 1 218 ? -9.010 16.617 -25.500 1.00 28.95 3050 PRO A N 1
ATOM 1567 C CA . PRO A 1 218 ? -9.736 17.802 -26.000 1.00 28.96 3050 PRO A CA 1
ATOM 1568 C C . PRO A 1 218 ? -11.240 17.562 -26.161 1.00 47.86 3050 PRO A C 1
ATOM 1569 O O . PRO A 1 218 ? -11.578 16.490 -26.687 1.00 44.02 3050 PRO A O 1
#

Nearest PDB structures (foldseek):
  6j6p-assembly1_A  TM=1.005E+00  e=6.262E-31  Plutella xylostella
  3rqr-assembly1_A  TM=8.256E-01  e=1.970E-17  Oryctolagus cuniculus
  4etu-assembly1_A  TM=8.457E-01  e=1.039E-16  Oryctolagus cuniculus
  4etv-assembly3_A  TM=7.132E-01  e=2.185E-17  Mus musculus
  6uhb-assembly1_B  TM=8.487E-01  e=1.820E-12  Homo sapiens

Secondary structure (DSSP, 8-state):
---------TT----HHHHHHHHHHHHHHHHHHHHHHHHTT-EE-SS-BTTTTEETT-S-GGG--HHHHHHHHHHHHHHHHHHHHTT-EEEE----HHHHTT-TT---------TT----HHHHHHHHHHHHHHHHHHHHHHHHHHHHTT----TT-S-GGGS-HHHHHHHHHHHHHHHHHHHHTTEEEE--

Solvent-accessible surface area: 11240 Å² total; per-residue (Å²): 159,37,111,5,108,36,24,116,34,83,119,34,87,26,90,122,49,15,71,52,4,3,65,100,0,0,69,13,38,0,29,25,28,0,45,123,28,18,146,74,83,24,62,48,15,142,118,141,24,93,105,143,79,14,23,32,41,0,33,24,16,125,96,10,88,110,184,20,46,59,48,8,44,99,34,1,63,43,11,0,42,0,0,46,36,70,42,22,56,29,31,106,110,184,95,51,123,125,40,41,78,6,11,91,52,129,17,43,9,150,36,63,108,5,118,92,50,110,22,65,204,61,27,76,105,15,0,52,88,2,0,50,4,22,8,12,62,86,0,82,56,44,83,89,93,36,100,123,117,75,47,52,164,52,107,57,34,42,41,6,112,119,14,78,80,89,76,40,30,68,32,75,85,43,6,47,39,1,6,37,15,1,84,109,59,36,15,35,34,91,161,108

CATH classification: 1.10.490.160

Organism: Plutella xylostella (NCBI:txid51655)

Radius of gyration: 17.89 Å; Cα contacts (8 Å, |Δi|>4): 219; chains: 1; bounding box: 44×35×50 Å

Sequence (192 aa):
QYNPQPINTSSVALNNDLNTIVQKFSEHYHDAWASRKIENSWVYGENWSDSQKAHPRLLKPYNMLNDYEKERYKEPVRESLKALLAIGWSVEHSPVDVVTDSATPFNYNPHPVVDMTNLTLSREMQNMAERRLAENAHDIWAKKKKEELTVNGGGIHPQLVPYDLLTAAEKAKDRERSQEFLKYLQYQGYKLHRP

InterPro domains:
  IPR000699 RIH domain [PF01365] (448-647)
  IPR000699 RIH domain [PF01365] (2239-2463)
  IPR001870 B30.2/SPRY domain [PS50188] (583-809)
  IPR001870 B30.2/SPRY domain [PS50188] (1038-1220)
  IPR001870 B30.2/SPRY domain [PS50188] (1472-1700)
  IPR003032 Ryanodine receptor Ryr [PF02026] (860-949)
  IPR003032 Ryanodine receptor Ryr [PF02026] (973-1062)
  IPR003032 Ryanodine receptor Ryr [PF02026] (2839-2928)
  IPR003032 Ryanodine receptor Ryr [PF02026] (2965-3048)
  IPR003877 SPRY domain [PF00622] (671-806)
  IPR003877 SPRY domain [PF00622] (1098-1217)
  IPR003877 SPRY domain [PF00622] (1559-1697)
  IPR003877 SPRY domain [SM00449] (669-808)
  IPR003877 SPRY domain [SM00449] (1096-1219)
  IPR003877 SPRY domain [SM00449] (1556-1699)
  IPR005821 Ion transport domain [PF00520] (4852-5031)
  IPR009460 Ryanodine Receptor TM 4-6 [PF06459] (4512-4762)
  IPR011992 EF-hand domain pair [SSF47473] (4219-4278)
  IPR013320 Concanavalin A-like lectin/glucanase domain superfamily [SSF49899] (671-807)
  IPR013320 Concanavalin A-like lectin/glucanase domain superfamily [SSF49899] (1091-1219)